Protein AF-A0A932M2D4-F1 (afdb_monomer_lite)

Radius of gyration: 17.83 Å; chains: 1; bounding box: 39×36×53 Å

Sequence (236 aa):
MPTRVENEILVHHVITENPYLDWFSSAEEGPSNAQVKELIIQMSVLLQESVIIRRKRGIVAEKADYYISDTRFREWLQAVANAMPIDVEKDLKGHILGSVALATRETTHALHQLGRTYGSSNERKRAGASFALGIWAGYGLGKAGGKNFLYQIIDGIRRHNIARRHPKGLPVFSDTPFSMPFYPEQVNAERVLRQMKELHEFDVSHDADWFFGAKQALDALWVFWFGLDKRKFTLA

Structure (mmCIF, N/CA/C/O backbone):
data_AF-A0A932M2D4-F1
#
_entry.id   AF-A0A932M2D4-F1
#
loop_
_atom_site.group_PDB
_atom_site.id
_atom_site.type_symbol
_atom_site.label_atom_id
_atom_site.label_alt_id
_atom_site.label_comp_id
_atom_site.label_asym_id
_atom_site.label_entity_id
_atom_site.label_seq_id
_atom_site.pdbx_PDB_ins_code
_atom_site.Cartn_x
_atom_site.Cartn_y
_atom_site.Cartn_z
_atom_site.occupancy
_atom_site.B_iso_or_equiv
_atom_site.auth_seq_id
_atom_site.auth_comp_id
_atom_site.auth_asym_id
_atom_site.auth_atom_id
_atom_site.pdbx_PDB_model_num
ATOM 1 N N . MET A 1 1 ? 6.092 17.627 -25.246 1.00 43.41 1 MET A N 1
ATOM 2 C CA . MET A 1 1 ? 5.290 16.389 -25.369 1.00 43.41 1 MET A CA 1
ATOM 3 C C . MET A 1 1 ? 5.513 15.573 -24.106 1.00 43.41 1 MET A C 1
ATOM 5 O O . MET A 1 1 ? 6.666 15.524 -23.688 1.00 43.41 1 MET A O 1
ATOM 9 N N . PRO A 1 2 ? 4.474 14.991 -23.485 1.00 60.78 2 PRO A N 1
ATOM 10 C CA . PRO A 1 2 ? 4.662 14.135 -22.318 1.00 60.78 2 PRO A CA 1
ATOM 11 C C . PRO A 1 2 ? 5.504 12.904 -22.674 1.00 60.78 2 PRO A C 1
ATOM 13 O O . PRO A 1 2 ? 5.382 12.374 -23.782 1.00 60.78 2 PRO A O 1
ATOM 16 N N . THR A 1 3 ? 6.358 12.449 -21.760 1.00 81.38 3 THR A N 1
ATOM 17 C CA . THR A 1 3 ? 7.179 11.248 -21.978 1.00 81.38 3 THR A CA 1
ATOM 18 C C . THR A 1 3 ? 6.318 9.982 -21.921 1.00 81.38 3 THR A C 1
ATOM 20 O O . THR A 1 3 ? 5.235 9.966 -21.336 1.00 81.38 3 THR A O 1
ATOM 23 N N . ARG A 1 4 ? 6.806 8.867 -22.482 1.00 84.88 4 ARG A N 1
ATOM 24 C CA . ARG A 1 4 ? 6.126 7.562 -22.378 1.00 84.88 4 ARG A CA 1
ATOM 25 C C . ARG A 1 4 ? 5.873 7.149 -20.917 1.00 84.88 4 ARG A C 1
ATOM 27 O O . ARG A 1 4 ? 4.837 6.572 -20.614 1.00 84.88 4 ARG A O 1
ATOM 34 N N . VAL A 1 5 ? 6.776 7.505 -19.999 1.00 85.00 5 VAL A N 1
ATOM 35 C CA . VAL A 1 5 ? 6.601 7.293 -18.550 1.00 85.00 5 VAL A CA 1
ATOM 36 C C . VAL A 1 5 ? 5.414 8.093 -18.010 1.00 85.00 5 VAL A C 1
ATOM 38 O O . VAL A 1 5 ? 4.618 7.563 -17.239 1.00 85.00 5 VAL A O 1
ATOM 41 N N . GLU A 1 6 ? 5.254 9.350 -18.424 1.00 84.56 6 GLU A N 1
ATOM 42 C CA . GLU A 1 6 ? 4.101 10.163 -18.023 1.00 84.56 6 GLU A CA 1
ATOM 43 C C . GLU A 1 6 ? 2.790 9.573 -18.544 1.00 84.56 6 GLU A C 1
ATOM 45 O O . GLU A 1 6 ? 1.833 9.490 -17.783 1.00 84.56 6 GLU A O 1
ATOM 50 N N . ASN A 1 7 ? 2.779 9.100 -19.792 1.00 87.56 7 ASN A N 1
ATOM 51 C CA . ASN A 1 7 ? 1.576 8.590 -20.453 1.00 87.56 7 ASN A CA 1
ATOM 52 C C . ASN A 1 7 ? 1.192 7.153 -20.077 1.00 87.56 7 ASN A C 1
ATOM 54 O O . ASN A 1 7 ? 0.043 6.781 -20.278 1.00 87.56 7 ASN A O 1
ATOM 58 N N . GLU A 1 8 ? 2.121 6.331 -19.582 1.00 89.69 8 GLU A N 1
ATOM 59 C CA . GLU A 1 8 ? 1.831 4.925 -19.248 1.00 89.69 8 GLU A CA 1
ATOM 60 C C . GLU A 1 8 ? 1.970 4.598 -17.759 1.00 89.69 8 GLU A C 1
ATOM 62 O O . GLU A 1 8 ? 1.295 3.692 -17.277 1.00 89.69 8 GLU A O 1
ATOM 67 N N . ILE A 1 9 ? 2.855 5.284 -17.028 1.00 90.06 9 ILE A N 1
ATOM 68 C CA . ILE A 1 9 ? 3.160 4.952 -15.629 1.00 90.06 9 ILE A CA 1
ATOM 69 C C . ILE A 1 9 ? 2.479 5.937 -14.685 1.00 90.06 9 ILE A C 1
ATOM 71 O O . ILE A 1 9 ? 1.778 5.520 -13.771 1.00 90.06 9 ILE A O 1
ATOM 75 N N . LEU A 1 10 ? 2.635 7.247 -14.903 1.00 88.12 10 LEU A N 1
ATOM 76 C CA . LEU A 1 10 ? 2.119 8.260 -13.967 1.00 88.12 10 LEU A CA 1
ATOM 77 C C . LEU A 1 10 ? 0.596 8.428 -13.992 1.00 88.12 10 LEU A C 1
ATOM 79 O O . LEU A 1 10 ? 0.058 9.061 -13.087 1.00 88.12 10 LEU A O 1
ATOM 83 N N . VAL A 1 11 ? -0.069 7.883 -15.009 1.00 89.94 11 VAL A N 1
ATOM 84 C CA . VAL A 1 11 ? -1.534 7.858 -15.153 1.00 89.94 11 VAL A CA 1
ATOM 85 C C . VAL A 1 11 ? -2.161 6.561 -14.643 1.00 89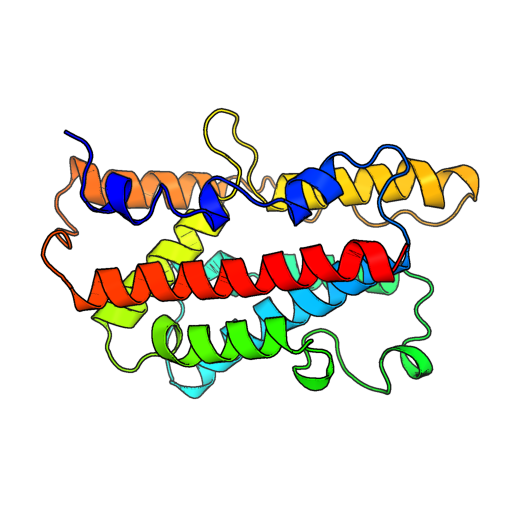.94 11 VAL A C 1
ATOM 87 O O . VAL A 1 11 ? -3.363 6.364 -14.780 1.00 89.94 11 VAL A O 1
ATOM 90 N N . HIS A 1 12 ? -1.360 5.639 -14.107 1.00 92.19 12 HIS A N 1
ATOM 91 C CA . HIS A 1 12 ? -1.878 4.373 -13.612 1.00 92.19 12 HIS A CA 1
ATOM 92 C C . HIS A 1 12 ? -2.833 4.600 -12.434 1.00 92.19 12 HIS A C 1
ATOM 94 O O . HIS A 1 12 ? -2.494 5.346 -11.514 1.00 92.19 12 HIS A O 1
ATOM 100 N N . HIS A 1 13 ? -3.957 3.873 -12.404 1.00 89.19 13 HIS A N 1
ATOM 101 C CA . HIS A 1 13 ? -5.015 4.046 -11.403 1.00 89.19 13 HIS A CA 1
ATOM 102 C C . HIS A 1 13 ? -4.477 4.096 -9.978 1.00 89.19 13 HIS A C 1
ATOM 104 O O . HIS A 1 13 ? -4.671 5.097 -9.328 1.00 89.19 13 HIS A O 1
ATOM 110 N N . VAL A 1 14 ? -3.677 3.128 -9.517 1.00 89.38 14 VAL A N 1
ATOM 111 C CA . VAL A 1 14 ? -3.120 3.156 -8.142 1.00 89.38 14 VAL A CA 1
ATOM 112 C C . VAL A 1 14 ? -2.352 4.434 -7.747 1.00 89.38 14 VAL A C 1
ATOM 114 O O . VAL A 1 14 ? -2.157 4.693 -6.558 1.00 89.38 14 VAL A O 1
ATOM 117 N N . ILE A 1 15 ? -1.876 5.211 -8.725 1.00 87.56 15 ILE A N 1
ATOM 118 C CA . ILE A 1 15 ? -1.236 6.512 -8.511 1.00 87.56 15 ILE A CA 1
ATOM 119 C C . ILE A 1 15 ? -2.274 7.637 -8.514 1.00 87.56 15 ILE A C 1
ATOM 121 O O . ILE A 1 15 ? -2.182 8.536 -7.682 1.00 87.56 15 ILE A O 1
ATOM 125 N N . THR A 1 16 ? -3.232 7.614 -9.438 1.00 87.56 16 THR A N 1
ATOM 126 C CA . THR A 1 16 ? -4.190 8.708 -9.668 1.00 87.56 16 THR A CA 1
ATOM 127 C C . THR A 1 16 ? -5.519 8.553 -8.937 1.00 87.56 16 THR A C 1
ATOM 129 O O . THR A 1 16 ? -6.271 9.514 -8.860 1.00 87.56 16 THR A O 1
ATOM 132 N N . GLU A 1 17 ? -5.826 7.359 -8.447 1.00 86.50 17 GLU A N 1
ATOM 133 C CA . GLU A 1 17 ? -7.105 6.931 -7.890 1.00 86.50 17 GLU A CA 1
ATOM 134 C C . GLU A 1 17 ? -6.837 5.834 -6.842 1.00 86.50 17 GLU A C 1
ATOM 136 O O . GLU A 1 17 ? -6.142 4.852 -7.094 1.00 86.50 17 GLU A O 1
ATOM 141 N N . ASN A 1 18 ? -7.372 5.961 -5.632 1.00 88.38 18 ASN A N 1
ATOM 142 C CA . ASN A 1 18 ? -7.300 4.897 -4.636 1.00 88.38 18 ASN A CA 1
ATOM 143 C C . ASN A 1 18 ? -8.536 4.977 -3.739 1.00 88.38 18 ASN A C 1
ATOM 145 O O . ASN A 1 18 ? -8.484 5.594 -2.672 1.00 88.38 18 ASN A O 1
ATOM 149 N N . PRO A 1 19 ? -9.642 4.324 -4.146 1.00 89.88 19 PRO A N 1
ATOM 150 C CA . PRO A 1 19 ? -10.921 4.422 -3.446 1.00 89.88 19 PRO A CA 1
ATOM 151 C C . PRO A 1 19 ? -10.850 4.039 -1.964 1.00 89.88 19 PRO A C 1
ATOM 153 O O . PRO A 1 19 ? -11.600 4.578 -1.146 1.00 89.88 19 PRO A O 1
ATOM 156 N N . TYR A 1 20 ? -9.933 3.135 -1.600 1.00 92.62 20 TYR A N 1
ATOM 157 C CA . TYR A 1 20 ? -9.725 2.767 -0.206 1.00 92.62 20 TYR A CA 1
ATOM 158 C C . TYR A 1 20 ? -9.134 3.931 0.587 1.00 92.62 20 TYR A C 1
ATOM 160 O O . TYR A 1 20 ? -9.666 4.276 1.637 1.00 92.62 20 TYR A O 1
ATOM 168 N N . LEU A 1 21 ? -8.052 4.544 0.104 1.00 90.69 21 LEU A N 1
ATOM 169 C CA . LEU A 1 21 ? -7.384 5.638 0.814 1.00 90.69 21 LEU A CA 1
ATOM 170 C C . LEU A 1 21 ? -8.195 6.933 0.803 1.00 90.69 21 LEU A C 1
ATOM 172 O O . LEU A 1 21 ? -8.211 7.644 1.811 1.00 90.69 21 LEU A O 1
ATOM 176 N N . ASP A 1 22 ? -8.923 7.199 -0.279 1.00 90.69 22 ASP A N 1
ATOM 177 C CA . ASP A 1 22 ? -9.863 8.317 -0.350 1.00 90.69 22 ASP A CA 1
ATOM 178 C C . ASP A 1 22 ? -10.937 8.174 0.726 1.00 90.69 22 ASP A C 1
ATOM 180 O O . ASP A 1 22 ? -11.154 9.092 1.516 1.00 90.69 22 ASP A O 1
ATOM 184 N N . TRP A 1 23 ? -11.544 6.992 0.845 1.00 92.94 23 TRP A N 1
ATOM 185 C CA . TRP A 1 23 ? -12.495 6.706 1.917 1.00 92.94 23 TRP A CA 1
ATOM 186 C C . TRP A 1 23 ? -11.839 6.761 3.304 1.00 92.94 23 TRP A C 1
ATOM 188 O O . TRP A 1 23 ? -12.354 7.426 4.200 1.00 92.94 23 TRP A O 1
ATOM 198 N N . PHE A 1 24 ? -10.697 6.099 3.493 1.00 92.62 24 PHE A N 1
ATOM 199 C CA . PHE A 1 24 ? -10.048 5.969 4.800 1.00 92.62 24 PHE A CA 1
ATOM 200 C C . PHE A 1 24 ? -9.683 7.342 5.378 1.00 92.62 24 PHE A C 1
ATOM 202 O O . PHE A 1 24 ? -9.865 7.585 6.570 1.00 92.62 24 PHE A O 1
ATOM 209 N N . SER A 1 25 ? -9.229 8.257 4.517 1.00 91.25 25 SER A N 1
ATOM 210 C CA . SER A 1 25 ? -8.848 9.624 4.882 1.00 91.25 25 SER A CA 1
ATOM 211 C C . SER A 1 25 ? -10.008 10.615 4.988 1.00 91.25 25 SER A C 1
ATOM 213 O O . SER A 1 25 ? -9.801 11.713 5.512 1.00 91.25 25 SER A O 1
ATOM 215 N N . SER A 1 26 ? -11.213 10.265 4.526 1.00 91.00 26 SER A N 1
ATOM 216 C CA . SER A 1 26 ? -12.375 11.170 4.496 1.00 91.00 26 SER A CA 1
ATOM 217 C C . SER A 1 26 ? -13.587 10.693 5.300 1.00 91.00 26 SER A C 1
ATOM 219 O O . SER A 1 26 ? -14.479 11.501 5.545 1.00 91.00 26 SER A O 1
ATOM 221 N N . ALA A 1 27 ? -13.606 9.441 5.770 1.00 88.75 27 ALA A N 1
ATOM 222 C CA . ALA A 1 27 ? -14.717 8.866 6.526 1.00 88.75 27 ALA A CA 1
ATOM 223 C C . ALA A 1 27 ? -15.137 9.759 7.711 1.00 88.75 27 ALA A C 1
ATOM 225 O O . ALA A 1 27 ? -14.326 10.062 8.593 1.00 88.75 27 ALA A O 1
ATOM 226 N N . GLU A 1 28 ? -16.407 10.174 7.734 1.00 85.56 28 GLU A N 1
ATOM 227 C CA . GLU A 1 28 ? -16.944 11.117 8.728 1.00 85.56 28 GLU A CA 1
ATOM 228 C C . GLU A 1 28 ? -16.895 10.552 10.151 1.00 85.56 28 GLU A C 1
ATOM 230 O O . GLU A 1 28 ? -16.390 11.205 11.061 1.00 85.56 28 GLU A O 1
ATOM 235 N N . GLU A 1 29 ? -17.316 9.299 10.335 1.00 89.00 29 GLU A N 1
ATOM 236 C CA . GLU A 1 29 ? -17.249 8.602 11.629 1.00 89.00 29 GLU A CA 1
ATOM 237 C C . GLU A 1 29 ? -15.856 8.039 11.962 1.00 89.00 29 GLU A C 1
ATOM 239 O O . GLU A 1 29 ? -15.679 7.323 12.958 1.00 89.00 29 GLU A O 1
ATOM 244 N N . GLY A 1 30 ? -14.878 8.304 11.092 1.00 89.75 30 GLY A N 1
ATOM 245 C CA . GLY A 1 30 ? -13.581 7.646 11.079 1.00 89.75 30 GLY A CA 1
ATOM 246 C C . GLY A 1 30 ? -13.665 6.129 10.817 1.00 89.75 30 GLY A C 1
ATOM 247 O O . GLY A 1 30 ? -14.698 5.492 11.045 1.00 89.75 30 GLY A O 1
ATOM 248 N N . PRO A 1 31 ? -12.563 5.505 10.370 1.00 93.56 31 PRO A N 1
ATOM 249 C CA . PRO A 1 31 ? -12.491 4.049 10.259 1.00 93.56 31 PRO A CA 1
ATOM 250 C C . PRO A 1 31 ? -12.733 3.353 11.614 1.00 93.56 31 PRO A C 1
ATOM 252 O O . PRO A 1 31 ? -12.340 3.861 12.666 1.00 93.56 31 PRO A O 1
ATOM 255 N N . SER A 1 32 ? -13.350 2.172 11.618 1.00 92.12 32 SER A N 1
ATOM 256 C CA . SER A 1 32 ? -13.555 1.336 12.810 1.00 92.12 32 SER A CA 1
ATOM 257 C C . SER A 1 32 ? -12.234 0.727 13.315 1.00 92.12 32 SER A C 1
ATOM 259 O O . SER A 1 32 ? -11.236 0.685 12.596 1.00 92.12 32 SER A O 1
ATOM 261 N N . ASN A 1 33 ? -12.210 0.201 14.549 1.00 88.56 33 ASN A N 1
ATOM 262 C CA . ASN A 1 33 ? -11.043 -0.548 15.052 1.00 88.56 33 ASN A CA 1
ATOM 263 C C . ASN A 1 33 ? -10.675 -1.716 14.120 1.00 88.56 33 ASN A C 1
ATOM 265 O O . ASN A 1 33 ? -9.495 -1.958 13.887 1.00 88.56 33 ASN A O 1
ATOM 269 N N . ALA A 1 34 ? -11.672 -2.429 13.586 1.00 88.75 34 ALA A N 1
ATOM 270 C CA . ALA A 1 34 ? -11.454 -3.565 12.695 1.00 88.75 34 ALA A CA 1
ATOM 271 C C . ALA A 1 34 ? -10.877 -3.124 11.342 1.00 88.75 34 ALA A C 1
ATOM 273 O O . ALA A 1 34 ? -9.955 -3.758 10.836 1.00 88.75 34 ALA A O 1
ATOM 274 N N . GLN A 1 35 ? -11.354 -2.003 10.798 1.00 92.88 35 GLN A N 1
ATOM 275 C CA . GLN A 1 35 ? -10.838 -1.432 9.552 1.00 92.88 35 GLN A CA 1
ATOM 276 C C . GLN A 1 35 ? -9.393 -0.932 9.704 1.00 92.88 35 GLN A C 1
ATOM 278 O O . GLN A 1 35 ? -8.555 -1.208 8.846 1.00 92.88 35 GLN A O 1
ATOM 283 N N . VAL A 1 36 ? -9.062 -0.256 10.814 1.00 91.88 36 VAL A N 1
ATOM 284 C CA . VAL A 1 36 ? -7.670 0.139 11.097 1.00 91.88 36 VAL A CA 1
ATOM 285 C C . VAL A 1 36 ? -6.787 -1.096 11.300 1.00 91.88 36 VAL A C 1
ATOM 287 O O . VAL A 1 36 ? -5.705 -1.171 10.723 1.00 91.88 36 VAL A O 1
ATOM 290 N N . LYS A 1 37 ? -7.248 -2.090 12.067 1.00 88.62 37 LYS A N 1
ATOM 291 C CA . LYS A 1 37 ? -6.526 -3.352 12.291 1.00 88.62 37 LYS A CA 1
ATOM 292 C C . LYS A 1 37 ? -6.195 -4.055 10.975 1.00 88.62 37 LYS A C 1
ATOM 294 O O . LYS A 1 37 ? -5.043 -4.423 10.763 1.00 88.62 37 LYS A O 1
ATOM 299 N N . GLU A 1 38 ? -7.174 -4.198 10.087 1.00 91.31 38 GLU A N 1
ATOM 300 C CA . GLU A 1 38 ? -6.985 -4.823 8.775 1.00 91.31 38 GLU A CA 1
ATOM 301 C C . GLU A 1 38 ? -5.940 -4.074 7.937 1.00 91.31 38 GLU A C 1
ATOM 303 O O . GLU A 1 38 ? -5.031 -4.703 7.395 1.00 91.31 38 GLU A O 1
ATOM 308 N N . LEU A 1 39 ? -6.001 -2.738 7.888 1.00 92.62 39 LEU A N 1
ATOM 309 C CA . LEU A 1 39 ? -4.995 -1.939 7.184 1.00 92.62 39 LEU A CA 1
ATOM 310 C C . LEU A 1 39 ? -3.583 -2.214 7.708 1.00 92.62 39 LEU A C 1
ATOM 312 O O . LEU A 1 39 ? -2.679 -2.487 6.920 1.00 92.62 39 LEU A O 1
ATOM 316 N N . ILE A 1 40 ? -3.396 -2.148 9.028 1.00 89.44 40 ILE A N 1
ATOM 317 C CA . ILE A 1 40 ? -2.087 -2.332 9.662 1.00 89.44 40 ILE A CA 1
ATOM 318 C C . ILE A 1 40 ? -1.544 -3.737 9.395 1.00 89.44 40 ILE A C 1
ATOM 320 O O . ILE A 1 40 ? -0.378 -3.879 9.020 1.00 89.44 40 ILE A O 1
ATOM 324 N N . ILE A 1 41 ? -2.386 -4.768 9.513 1.00 89.06 41 ILE A N 1
ATOM 325 C CA . ILE A 1 41 ? -1.996 -6.150 9.221 1.00 89.06 41 ILE A CA 1
ATOM 326 C C . ILE A 1 41 ? -1.568 -6.274 7.758 1.00 89.06 41 ILE A C 1
ATOM 328 O O . ILE A 1 41 ? -0.429 -6.657 7.493 1.00 89.06 41 ILE A O 1
ATOM 332 N N . GLN A 1 42 ? -2.423 -5.913 6.802 1.00 93.06 42 GLN A N 1
ATOM 333 C CA . GLN A 1 42 ? -2.120 -6.143 5.387 1.00 93.06 42 GLN A CA 1
ATOM 334 C C . GLN A 1 42 ? -0.944 -5.287 4.896 1.00 93.06 42 GLN A C 1
ATOM 336 O O . GLN A 1 42 ? -0.107 -5.787 4.143 1.00 93.06 42 GLN A O 1
ATOM 341 N N . MET A 1 43 ? -0.813 -4.042 5.369 1.00 90.81 43 MET A N 1
ATOM 342 C CA . MET A 1 43 ? 0.359 -3.206 5.079 1.00 90.81 43 MET A CA 1
ATOM 343 C C . MET A 1 43 ? 1.641 -3.806 5.651 1.00 90.81 43 MET A C 1
ATOM 345 O O . MET A 1 43 ? 2.653 -3.845 4.953 1.00 90.81 43 MET A O 1
ATOM 349 N N . SER A 1 44 ? 1.610 -4.316 6.888 1.00 88.25 44 SER A N 1
ATOM 350 C CA . SER A 1 44 ? 2.790 -4.950 7.486 1.00 88.25 44 SER A CA 1
ATOM 351 C C . SER A 1 44 ? 3.269 -6.135 6.643 1.00 88.25 44 SER A C 1
ATOM 353 O O . SER A 1 44 ? 4.469 -6.268 6.399 1.00 88.25 44 SER A O 1
ATOM 355 N N . VAL A 1 45 ? 2.335 -6.947 6.132 1.00 90.94 45 VAL A N 1
ATOM 356 C CA . VAL A 1 45 ? 2.615 -8.100 5.266 1.00 90.94 45 VAL A CA 1
ATOM 357 C C . VAL A 1 45 ? 3.204 -7.659 3.932 1.00 90.94 45 VAL A C 1
ATOM 359 O O . VAL A 1 45 ? 4.248 -8.173 3.532 1.00 90.94 45 VAL A O 1
ATOM 362 N N . LEU A 1 46 ? 2.586 -6.678 3.266 1.00 91.25 46 LEU A N 1
ATOM 363 C CA . LEU A 1 46 ? 3.067 -6.161 1.984 1.00 91.25 46 LEU A CA 1
ATOM 364 C C . LEU A 1 46 ? 4.518 -5.664 2.084 1.00 91.25 46 LEU A C 1
ATOM 366 O O . LEU A 1 46 ? 5.354 -6.024 1.253 1.00 91.25 46 LEU A O 1
ATOM 370 N N . LEU A 1 47 ? 4.828 -4.865 3.108 1.00 86.94 47 LEU A N 1
ATOM 371 C CA . LEU A 1 47 ? 6.162 -4.294 3.309 1.00 86.94 47 LEU A CA 1
ATOM 372 C C . LEU A 1 47 ? 7.192 -5.372 3.663 1.00 86.94 47 LEU A C 1
ATOM 374 O O . LEU A 1 47 ? 8.266 -5.428 3.062 1.00 86.94 47 LEU A O 1
ATOM 378 N N . GLN A 1 48 ? 6.867 -6.250 4.616 1.00 86.38 48 GLN A N 1
ATOM 379 C CA . GLN A 1 48 ? 7.783 -7.291 5.079 1.00 86.38 48 GLN A CA 1
ATOM 380 C C . GLN A 1 48 ? 8.116 -8.292 3.964 1.00 86.38 48 GLN A C 1
ATOM 382 O O . GLN A 1 48 ? 9.291 -8.569 3.704 1.00 86.38 48 GLN A O 1
ATOM 387 N N . GLU A 1 49 ? 7.107 -8.804 3.262 1.00 87.81 49 GLU A N 1
ATOM 388 C CA . GLU A 1 49 ? 7.318 -9.802 2.212 1.00 87.81 49 GLU A CA 1
ATOM 389 C C . GLU A 1 49 ? 8.011 -9.208 0.982 1.00 87.81 49 GLU A C 1
ATOM 391 O O . GLU A 1 49 ? 8.841 -9.873 0.365 1.00 87.81 49 GLU A O 1
ATOM 396 N N . SER A 1 50 ? 7.798 -7.929 0.669 1.00 84.00 50 SER A N 1
ATOM 397 C CA . SER A 1 50 ? 8.539 -7.264 -0.412 1.00 84.00 50 SER A CA 1
ATOM 398 C C . SER A 1 50 ? 10.044 -7.142 -0.125 1.00 84.00 50 SER A C 1
ATOM 400 O O . SER A 1 50 ? 10.869 -7.213 -1.043 1.00 84.00 50 SER A O 1
ATOM 402 N N . VAL A 1 51 ? 10.444 -7.009 1.146 1.00 83.75 51 VAL A N 1
ATOM 403 C CA . VAL A 1 51 ? 11.858 -7.102 1.556 1.00 83.75 51 VAL A CA 1
ATOM 404 C C . VAL A 1 51 ? 12.373 -8.534 1.405 1.00 83.75 51 VAL A C 1
ATOM 406 O O . VAL A 1 51 ? 13.468 -8.744 0.875 1.00 83.75 51 VAL A O 1
ATOM 409 N N . ILE A 1 52 ? 11.592 -9.526 1.837 1.00 85.12 52 ILE A N 1
ATOM 410 C CA . ILE A 1 52 ? 11.958 -10.947 1.747 1.00 85.12 52 ILE A CA 1
ATOM 411 C C . ILE A 1 52 ? 12.130 -11.385 0.288 1.00 85.12 52 ILE A C 1
ATOM 413 O O . ILE A 1 52 ? 13.114 -12.060 -0.024 1.00 85.12 52 ILE A O 1
ATOM 417 N N . ILE A 1 53 ? 11.227 -10.975 -0.607 1.00 84.62 53 ILE A N 1
ATOM 418 C CA . ILE A 1 53 ? 11.275 -11.259 -2.050 1.00 84.62 53 ILE A CA 1
ATOM 419 C C . ILE A 1 53 ? 12.632 -10.859 -2.641 1.00 84.62 53 ILE A C 1
ATOM 421 O O . ILE A 1 53 ? 13.234 -11.646 -3.373 1.00 84.62 53 ILE A O 1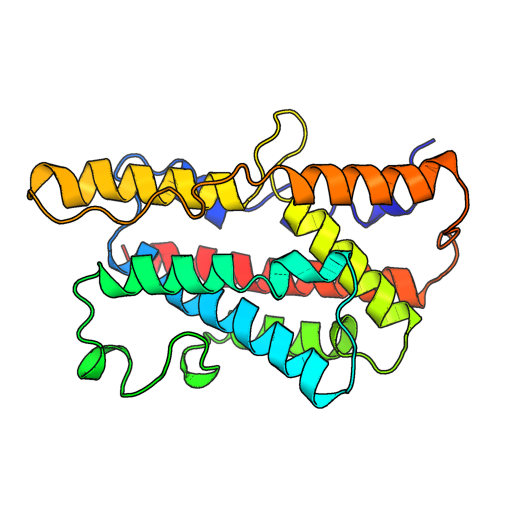
ATOM 425 N N . ARG A 1 54 ? 13.145 -9.676 -2.288 1.00 81.19 54 ARG A N 1
ATOM 426 C CA . ARG A 1 54 ? 14.461 -9.209 -2.746 1.00 81.19 54 ARG A CA 1
ATOM 427 C C . ARG A 1 54 ? 15.611 -9.964 -2.103 1.00 81.19 54 ARG A C 1
ATOM 429 O O . ARG A 1 54 ? 16.496 -10.446 -2.810 1.00 81.19 54 ARG A O 1
ATOM 436 N N . ARG A 1 55 ? 15.585 -10.112 -0.773 1.00 83.00 55 ARG A N 1
ATOM 437 C CA . ARG A 1 55 ? 16.655 -10.786 -0.018 1.00 83.00 55 ARG A CA 1
ATOM 438 C C . ARG A 1 55 ? 16.871 -12.220 -0.489 1.00 83.00 55 ARG A C 1
ATOM 440 O O . ARG A 1 55 ? 18.009 -12.607 -0.727 1.00 83.00 55 ARG A O 1
ATOM 447 N N . LYS A 1 56 ? 15.791 -12.984 -0.700 1.00 82.06 56 LYS A N 1
ATOM 448 C CA . LYS A 1 56 ? 15.852 -14.368 -1.212 1.00 82.06 56 LYS A CA 1
ATOM 449 C C . LYS A 1 56 ? 16.517 -14.480 -2.587 1.00 82.06 56 LYS A C 1
ATOM 451 O O . LYS A 1 56 ? 16.912 -15.574 -2.972 1.00 82.06 56 LYS A O 1
ATOM 456 N N . ARG A 1 57 ? 16.623 -13.377 -3.331 1.00 79.50 57 ARG A N 1
ATOM 457 C CA . ARG A 1 57 ? 17.187 -13.331 -4.684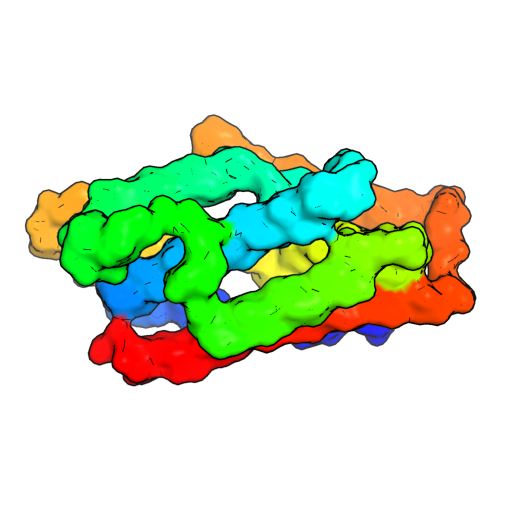 1.00 79.50 57 ARG A CA 1
ATOM 458 C C . ARG A 1 57 ? 18.505 -12.558 -4.765 1.00 79.50 57 ARG A C 1
ATOM 460 O O . ARG A 1 57 ? 18.972 -12.294 -5.865 1.00 79.50 57 ARG A O 1
ATOM 467 N N . GLY A 1 58 ? 19.099 -12.198 -3.623 1.00 78.81 58 GLY A N 1
ATOM 468 C CA . GLY A 1 58 ? 20.374 -11.472 -3.573 1.00 78.81 58 GLY A CA 1
ATOM 469 C C . GLY A 1 58 ? 20.309 -10.051 -4.144 1.00 78.81 58 GLY A C 1
ATOM 470 O O . GLY A 1 58 ? 21.337 -9.494 -4.512 1.00 78.81 58 GLY A O 1
ATOM 471 N N . ILE A 1 59 ? 19.113 -9.466 -4.242 1.00 76.00 59 ILE A N 1
ATOM 472 C CA . ILE A 1 59 ? 18.910 -8.127 -4.801 1.00 76.00 59 ILE A CA 1
ATOM 473 C C . ILE A 1 59 ? 19.236 -7.086 -3.724 1.00 76.00 59 ILE A C 1
ATOM 475 O O . ILE A 1 59 ? 18.612 -7.072 -2.658 1.00 76.00 59 ILE A O 1
ATOM 479 N N . VAL A 1 60 ? 20.195 -6.203 -4.012 1.00 72.88 60 VAL A N 1
ATOM 480 C CA . VAL A 1 60 ? 20.520 -5.044 -3.166 1.00 72.88 60 VAL A CA 1
ATOM 481 C C . VAL A 1 60 ? 19.449 -3.970 -3.346 1.00 72.88 60 VAL A C 1
ATOM 483 O O . VAL A 1 60 ? 18.968 -3.754 -4.454 1.00 72.88 60 VAL A O 1
ATOM 486 N N . ALA A 1 61 ? 19.064 -3.311 -2.252 1.00 65.44 61 ALA A N 1
ATOM 487 C CA . ALA A 1 61 ? 18.083 -2.237 -2.293 1.00 65.44 61 ALA A CA 1
ATOM 488 C C . ALA A 1 61 ? 18.601 -1.032 -3.090 1.00 65.44 61 ALA A C 1
ATOM 490 O O . ALA A 1 61 ? 19.665 -0.494 -2.781 1.00 65.44 61 ALA A O 1
ATOM 491 N N . GLU A 1 62 ? 17.825 -0.581 -4.069 1.00 64.69 62 GLU A N 1
ATOM 492 C CA . GLU A 1 62 ? 18.070 0.678 -4.771 1.00 64.69 62 GLU A CA 1
ATOM 493 C C . GLU A 1 62 ? 17.492 1.870 -3.994 1.00 64.69 62 GLU A C 1
ATOM 495 O O . GLU A 1 62 ? 16.658 1.717 -3.100 1.00 64.69 62 GLU A O 1
ATOM 500 N N . LYS A 1 63 ? 17.888 3.099 -4.356 1.00 59.47 63 LYS A N 1
ATOM 501 C CA . LYS A 1 63 ? 17.351 4.312 -3.711 1.00 59.47 63 LYS A CA 1
ATOM 502 C C . LYS A 1 63 ? 15.828 4.451 -3.835 1.00 59.47 63 LYS A C 1
ATOM 504 O O . LYS A 1 63 ? 15.218 5.070 -2.972 1.00 59.47 63 LYS A O 1
ATOM 509 N N . ALA A 1 64 ? 15.219 3.895 -4.880 1.00 56.97 64 ALA A N 1
ATOM 510 C CA . ALA A 1 64 ? 13.766 3.883 -5.054 1.00 56.97 64 ALA A CA 1
ATOM 511 C C . ALA A 1 64 ? 13.060 2.837 -4.163 1.00 56.97 64 ALA A C 1
ATOM 513 O O . ALA A 1 64 ? 11.857 2.929 -3.933 1.00 56.97 64 ALA A O 1
ATOM 514 N N . ASP A 1 65 ? 13.803 1.879 -3.597 1.00 61.16 65 ASP A N 1
ATOM 515 C CA . ASP A 1 65 ? 13.253 0.806 -2.767 1.00 61.16 65 ASP A CA 1
ATOM 516 C C . ASP A 1 65 ? 13.077 1.183 -1.295 1.00 61.16 65 ASP A C 1
ATOM 518 O O . ASP A 1 65 ? 12.425 0.449 -0.539 1.00 61.16 65 ASP A O 1
ATOM 522 N N . TYR A 1 66 ? 13.701 2.277 -0.847 1.00 63.00 66 TYR A N 1
ATOM 523 C CA . TYR A 1 66 ? 13.761 2.619 0.574 1.00 63.00 66 TYR A CA 1
ATOM 524 C C . TYR A 1 66 ? 12.379 2.745 1.204 1.00 63.00 66 TYR A C 1
ATOM 526 O O . TYR A 1 66 ? 12.257 2.387 2.364 1.00 63.00 66 TYR A O 1
ATOM 534 N N . TYR A 1 67 ? 11.338 3.087 0.441 1.00 63.94 67 TYR A N 1
ATOM 535 C CA . TYR A 1 67 ? 9.965 3.130 0.935 1.00 63.94 67 TYR A CA 1
ATOM 536 C C . TYR A 1 67 ? 9.415 1.759 1.366 1.00 63.94 67 TYR A C 1
ATOM 538 O O . TYR A 1 67 ? 9.001 1.563 2.507 1.00 63.94 67 TYR A O 1
ATOM 546 N N . ILE A 1 68 ? 9.442 0.773 0.466 1.00 62.69 68 ILE A N 1
ATOM 547 C CA . ILE A 1 68 ? 8.911 -0.573 0.738 1.00 62.69 68 ILE A CA 1
ATOM 548 C C . ILE A 1 68 ? 9.798 -1.316 1.747 1.00 62.69 68 ILE A C 1
ATOM 550 O O . ILE A 1 68 ? 9.336 -2.198 2.472 1.00 62.69 68 ILE A O 1
ATOM 554 N N . SER A 1 69 ? 11.075 -0.931 1.835 1.00 64.25 69 SER A N 1
ATOM 555 C CA . SER A 1 69 ? 11.994 -1.413 2.871 1.00 64.25 69 SER A CA 1
ATOM 556 C C . SER A 1 69 ? 12.044 -0.575 4.144 1.00 64.25 69 SER A C 1
ATOM 558 O O . SER A 1 69 ? 12.773 -0.993 5.051 1.00 64.25 69 SER A O 1
ATOM 560 N N . ASP A 1 70 ? 11.309 0.532 4.270 1.00 71.19 70 ASP A N 1
ATOM 561 C CA . ASP A 1 70 ? 11.574 1.493 5.343 1.00 71.19 70 ASP A CA 1
ATOM 562 C C . ASP A 1 70 ? 11.279 0.873 6.710 1.00 71.19 70 ASP A C 1
ATOM 564 O O . ASP A 1 70 ? 10.146 0.501 7.029 1.00 71.19 70 ASP A O 1
ATOM 568 N N . THR A 1 71 ? 12.321 0.737 7.528 1.00 71.56 71 THR A N 1
ATOM 569 C CA . THR A 1 71 ? 12.199 0.190 8.881 1.00 71.56 71 THR A CA 1
ATOM 570 C C . THR A 1 71 ? 11.307 1.059 9.748 1.00 71.56 71 THR A C 1
ATOM 572 O O . THR A 1 71 ? 10.500 0.524 10.498 1.00 71.56 71 THR A O 1
ATOM 575 N N . ARG A 1 72 ? 11.358 2.377 9.570 1.00 75.00 72 ARG A N 1
ATOM 576 C CA . ARG A 1 72 ? 10.577 3.326 10.360 1.00 75.00 72 ARG A CA 1
ATOM 577 C C . ARG A 1 72 ? 9.081 3.204 10.073 1.00 75.00 72 ARG A C 1
ATOM 579 O O . ARG A 1 72 ? 8.263 3.307 10.979 1.00 75.00 72 ARG A O 1
ATOM 586 N N . PHE A 1 73 ? 8.711 2.917 8.818 1.00 77.25 73 PHE A N 1
ATOM 587 C CA . PHE A 1 73 ? 7.309 2.674 8.486 1.00 77.25 73 PHE A CA 1
ATOM 588 C C . PHE A 1 73 ? 6.801 1.398 9.171 1.00 77.25 73 PHE A C 1
ATOM 590 O O . PHE A 1 73 ? 5.714 1.395 9.746 1.00 77.25 73 PHE A O 1
ATOM 597 N N . ARG A 1 74 ? 7.615 0.334 9.205 1.00 76.25 74 ARG A N 1
ATOM 598 C CA . ARG A 1 74 ? 7.282 -0.893 9.951 1.00 76.25 74 ARG A CA 1
ATOM 599 C C . ARG A 1 74 ? 7.202 -0.663 11.461 1.00 76.25 74 ARG A C 1
ATOM 601 O O . ARG A 1 74 ? 6.279 -1.167 12.092 1.00 76.25 74 ARG A O 1
ATOM 608 N N . GLU A 1 75 ? 8.127 0.104 12.032 1.00 77.69 75 GLU A N 1
ATOM 609 C CA . GLU A 1 75 ? 8.111 0.478 13.453 1.00 77.69 75 GLU A CA 1
ATOM 610 C C . GLU A 1 75 ? 6.839 1.249 13.813 1.00 77.69 75 GLU A C 1
ATOM 612 O O . GLU A 1 75 ? 6.211 0.962 14.831 1.00 77.69 75 GLU A O 1
ATOM 617 N N . TRP A 1 76 ? 6.399 2.165 12.948 1.00 80.38 76 TRP A N 1
ATOM 618 C CA . TRP A 1 76 ? 5.140 2.872 13.148 1.00 80.38 76 TRP A CA 1
ATOM 619 C C . TRP A 1 76 ? 3.923 1.944 13.092 1.00 80.38 76 TRP A C 1
ATOM 621 O O . TRP A 1 76 ? 3.076 2.002 13.984 1.00 80.38 76 TRP A O 1
ATOM 631 N N . LEU A 1 77 ? 3.846 1.045 12.103 1.00 81.31 77 LEU A N 1
ATOM 632 C CA . LEU A 1 77 ? 2.772 0.044 12.038 1.00 81.31 77 LEU A CA 1
ATOM 633 C C . LEU A 1 77 ? 2.731 -0.812 13.313 1.00 81.31 77 LEU A C 1
ATOM 635 O O . LEU A 1 77 ? 1.651 -1.075 13.846 1.00 81.31 77 LEU A O 1
ATOM 639 N N . GLN A 1 78 ? 3.899 -1.193 13.838 1.00 79.62 78 GLN A N 1
ATOM 640 C CA . GLN A 1 78 ? 4.009 -1.930 15.095 1.00 79.62 78 GLN A CA 1
ATOM 641 C C . GLN A 1 78 ? 3.536 -1.097 16.294 1.00 79.62 78 GLN A C 1
ATOM 643 O O . GLN A 1 78 ? 2.820 -1.615 17.149 1.00 79.62 78 GLN A O 1
ATOM 648 N N . ALA A 1 79 ? 3.884 0.190 16.360 1.00 79.94 79 ALA A N 1
ATOM 649 C CA . ALA A 1 79 ? 3.434 1.084 17.425 1.00 79.94 79 ALA A CA 1
ATOM 650 C C . ALA A 1 79 ? 1.907 1.259 17.415 1.00 79.94 79 ALA A C 1
ATOM 652 O O . ALA A 1 79 ? 1.270 1.182 18.466 1.00 79.94 79 ALA A O 1
ATOM 653 N N . VAL A 1 80 ? 1.312 1.433 16.230 1.00 82.00 80 VAL A N 1
ATOM 654 C CA . VAL A 1 80 ? -0.147 1.500 16.073 1.00 82.00 80 VAL A CA 1
ATOM 655 C C . VAL A 1 80 ? -0.791 0.187 16.525 1.00 82.00 80 VAL A C 1
ATOM 657 O O . VAL A 1 80 ? -1.740 0.222 17.303 1.00 82.00 80 VAL A O 1
ATOM 660 N N . ALA A 1 81 ? -0.255 -0.967 16.114 1.00 81.06 81 ALA A N 1
ATOM 661 C CA . ALA A 1 81 ? -0.763 -2.273 16.533 1.00 81.06 81 ALA A CA 1
ATOM 662 C C . ALA A 1 81 ? -0.675 -2.500 18.051 1.00 81.06 81 ALA A C 1
ATOM 664 O O . ALA A 1 81 ? -1.639 -2.975 18.644 1.00 81.06 81 ALA A O 1
ATOM 665 N N . ASN A 1 82 ? 0.428 -2.108 18.693 1.00 78.31 82 ASN A N 1
ATOM 666 C CA . ASN A 1 82 ? 0.611 -2.228 20.144 1.00 78.31 82 ASN A CA 1
ATOM 667 C C . ASN A 1 82 ? -0.396 -1.381 20.944 1.00 78.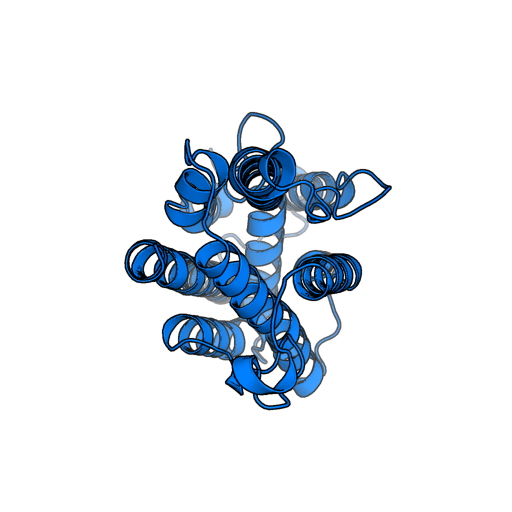31 82 ASN A C 1
ATOM 669 O O . ASN A 1 82 ? -0.731 -1.726 22.073 1.00 78.31 82 ASN A O 1
ATOM 673 N N . ALA A 1 83 ? -0.869 -0.269 20.374 1.00 78.25 83 ALA A N 1
ATOM 674 C CA . ALA A 1 83 ? -1.874 0.594 20.992 1.00 78.25 83 ALA A CA 1
ATOM 675 C C . ALA A 1 83 ? -3.317 0.099 20.772 1.00 78.25 83 ALA A C 1
ATOM 677 O O . ALA A 1 83 ? -4.255 0.591 21.411 1.00 78.25 83 ALA A O 1
ATOM 678 N N . MET A 1 84 ? -3.531 -0.854 19.861 1.00 77.94 84 MET A N 1
ATOM 679 C CA . MET A 1 84 ? -4.840 -1.469 19.675 1.00 77.94 84 MET A CA 1
ATOM 680 C C . MET A 1 84 ? -5.118 -2.487 20.789 1.00 77.94 84 MET A C 1
ATOM 682 O O . MET A 1 84 ? -4.205 -3.186 21.220 1.00 77.94 84 MET A O 1
ATOM 686 N N . PRO A 1 85 ? -6.385 -2.659 21.210 1.00 68.44 85 PRO A N 1
ATOM 687 C CA . PRO A 1 85 ? -6.792 -3.764 22.072 1.00 68.44 85 PRO A CA 1
ATOM 688 C C . PRO A 1 85 ? -6.846 -5.063 21.250 1.00 68.44 85 PRO A C 1
ATOM 690 O O . PRO A 1 85 ? -7.909 -5.647 21.060 1.00 68.44 85 PRO A O 1
ATOM 693 N N . ILE A 1 86 ? -5.710 -5.457 20.675 1.00 62.34 86 ILE A N 1
ATOM 694 C CA . ILE A 1 86 ? -5.534 -6.730 19.985 1.00 62.34 86 ILE A CA 1
ATOM 695 C C . ILE A 1 86 ? -5.123 -7.730 21.057 1.00 62.34 86 ILE A C 1
ATOM 697 O O . ILE A 1 86 ? -4.112 -7.544 21.732 1.00 62.34 86 ILE A O 1
ATOM 701 N N . ASP A 1 87 ? -5.885 -8.808 21.199 1.00 54.75 87 ASP A N 1
ATOM 702 C CA . ASP A 1 87 ? -5.385 -9.986 21.899 1.00 54.75 87 ASP A CA 1
ATOM 703 C C . ASP A 1 87 ? -4.352 -10.636 20.967 1.00 54.75 87 ASP A C 1
ATOM 705 O O . ASP A 1 87 ? -4.700 -11.399 20.070 1.00 54.75 87 ASP A O 1
ATOM 709 N N . VAL A 1 88 ? -3.082 -10.238 21.087 1.00 49.59 88 VAL A N 1
ATOM 710 C CA . VAL A 1 88 ? -1.996 -10.655 20.179 1.00 49.59 88 VAL A CA 1
ATOM 711 C C . VAL A 1 88 ? -1.874 -12.185 20.111 1.00 49.59 88 VAL A C 1
ATOM 713 O O . VAL A 1 88 ? -1.504 -12.725 19.072 1.00 49.59 88 VAL A O 1
ATOM 716 N N . GLU A 1 89 ? -2.264 -12.915 21.157 1.00 41.62 89 GLU A N 1
ATOM 717 C CA . GLU A 1 89 ? -2.296 -14.380 21.127 1.00 41.62 89 GLU A CA 1
ATOM 718 C C . GLU A 1 89 ? -3.543 -14.941 20.428 1.00 41.62 89 GLU A C 1
ATOM 720 O O . GLU A 1 89 ? -3.408 -15.859 19.614 1.00 41.62 89 GLU A O 1
ATOM 725 N N . LYS A 1 90 ? -4.748 -14.405 20.674 1.00 49.91 90 LYS A N 1
ATOM 726 C CA . LYS A 1 90 ? -5.986 -14.935 20.056 1.00 49.91 90 LYS A CA 1
ATOM 727 C C . LYS A 1 90 ? -6.244 -14.445 18.635 1.00 49.91 90 LYS A C 1
ATOM 729 O O . LYS A 1 90 ? -6.694 -15.226 17.798 1.00 49.91 90 LYS A O 1
ATOM 734 N N . ASP A 1 91 ? -5.958 -13.179 18.362 1.00 50.50 91 ASP A N 1
ATOM 735 C CA . ASP A 1 91 ? -6.260 -12.515 17.092 1.00 50.50 91 ASP A CA 1
ATOM 736 C C . ASP A 1 91 ? -5.150 -12.666 16.052 1.00 50.50 91 ASP A C 1
ATOM 738 O O . ASP A 1 91 ? -5.425 -12.574 14.855 1.00 50.50 91 ASP A O 1
ATOM 742 N N . LEU A 1 92 ? -3.905 -12.880 16.490 1.00 53.34 92 LEU A N 1
ATOM 743 C CA . LEU A 1 92 ? -2.770 -13.122 15.600 1.00 53.34 92 LEU A CA 1
ATOM 744 C C . LEU A 1 92 ? -2.247 -14.562 15.687 1.00 53.34 92 LEU A C 1
ATOM 746 O O . LEU A 1 92 ? -1.341 -14.881 14.933 1.00 53.34 92 LEU A O 1
ATOM 750 N N . LYS A 1 93 ? -2.800 -15.451 16.534 1.00 44.03 93 LYS A N 1
ATOM 751 C CA . LYS A 1 93 ? -2.391 -16.872 16.668 1.00 44.03 93 LYS A CA 1
ATOM 752 C C . LYS A 1 93 ? -0.866 -17.084 16.601 1.00 44.03 93 LYS A C 1
ATOM 754 O O . LYS A 1 93 ? -0.377 -17.922 15.848 1.00 44.03 93 LYS A O 1
ATOM 759 N N . GLY A 1 94 ? -0.093 -16.296 17.349 1.00 46.47 94 GLY A N 1
ATOM 760 C CA . GLY A 1 94 ? 1.373 -16.409 17.356 1.00 46.47 94 GLY A CA 1
ATOM 761 C C . GLY A 1 94 ? 2.079 -15.929 16.076 1.00 46.47 94 GLY A C 1
ATOM 762 O O . GLY A 1 94 ? 3.266 -16.199 15.893 1.00 46.47 94 GLY A O 1
ATOM 763 N N . HIS A 1 95 ? 1.392 -15.214 15.185 1.00 50.44 95 HIS A N 1
ATOM 764 C CA . HIS A 1 95 ? 1.985 -14.594 14.005 1.00 50.44 95 HIS A CA 1
ATOM 765 C C . HIS A 1 95 ? 2.513 -13.193 14.323 1.00 50.44 95 HIS A C 1
ATOM 767 O O . HIS A 1 95 ? 1.793 -12.301 14.766 1.00 50.44 95 HIS A O 1
ATOM 773 N N . ILE A 1 96 ? 3.796 -12.998 14.033 1.00 64.56 96 ILE A N 1
ATOM 774 C CA . ILE A 1 96 ? 4.459 -11.693 14.025 1.00 64.56 96 ILE A CA 1
ATOM 775 C C . ILE A 1 96 ? 3.818 -10.851 12.907 1.00 64.56 96 ILE A C 1
ATOM 777 O O . ILE A 1 96 ? 3.592 -11.371 11.807 1.00 64.56 96 ILE A O 1
ATOM 781 N N . LEU A 1 97 ? 3.528 -9.566 13.162 1.00 77.44 97 LEU A N 1
ATOM 782 C CA . LEU A 1 97 ? 3.127 -8.636 12.099 1.00 77.44 97 LEU A CA 1
ATOM 783 C C . LEU A 1 97 ? 4.090 -8.749 10.913 1.00 77.44 97 LEU A C 1
ATOM 785 O O . LEU A 1 97 ? 5.297 -8.920 11.076 1.00 77.44 97 LEU A O 1
ATOM 789 N N . GLY A 1 98 ? 3.545 -8.684 9.706 1.00 77.56 98 GLY A N 1
ATOM 790 C CA . GLY A 1 98 ? 4.309 -8.934 8.491 1.00 77.56 98 GLY A CA 1
ATOM 791 C C . GLY A 1 98 ? 4.372 -10.394 8.046 1.00 77.56 98 GLY A C 1
ATOM 792 O O . GLY A 1 98 ? 4.918 -10.659 6.980 1.00 77.56 98 GLY A O 1
ATOM 793 N N . SER A 1 99 ? 3.802 -11.343 8.798 1.00 84.06 99 SER A N 1
ATOM 794 C CA . SER A 1 99 ? 3.728 -12.744 8.368 1.00 84.06 99 SER A CA 1
ATOM 795 C C . SER A 1 99 ? 2.762 -12.941 7.199 1.00 84.06 99 SER A C 1
ATOM 797 O O . SER A 1 99 ? 1.582 -12.605 7.301 1.00 84.06 99 SER A O 1
ATOM 799 N N . VAL A 1 100 ? 3.215 -13.602 6.129 1.00 86.38 100 VAL A N 1
ATOM 800 C CA . VAL A 1 100 ? 2.355 -14.001 4.998 1.00 86.38 100 VAL A CA 1
ATOM 801 C C . VAL A 1 100 ? 1.146 -14.856 5.412 1.00 86.38 100 VAL A C 1
ATOM 803 O O . VAL A 1 100 ? 0.152 -14.885 4.696 1.00 86.38 100 VAL A O 1
ATOM 806 N N . ALA A 1 101 ? 1.176 -15.511 6.579 1.00 86.62 101 ALA A N 1
ATOM 807 C CA . ALA A 1 101 ? 0.026 -16.248 7.113 1.00 86.62 101 ALA A CA 1
ATOM 808 C C . ALA A 1 101 ? -1.183 -15.342 7.418 1.00 86.62 101 ALA A C 1
ATOM 810 O O . ALA A 1 101 ? -2.317 -15.813 7.441 1.00 86.62 101 ALA A O 1
ATOM 811 N N . LEU A 1 102 ? -0.943 -14.044 7.622 1.00 87.19 102 LEU A N 1
ATOM 812 C CA . LEU A 1 102 ? -1.971 -13.025 7.837 1.00 87.19 102 LEU A CA 1
ATOM 813 C C . LEU A 1 102 ? -2.436 -12.374 6.523 1.00 87.19 102 LEU A C 1
ATOM 815 O O . LEU A 1 102 ? -3.315 -11.510 6.537 1.00 87.19 102 LEU A O 1
ATOM 819 N N . ALA A 1 103 ? -1.839 -12.742 5.386 1.00 91.44 103 ALA A N 1
ATOM 820 C CA . ALA A 1 103 ? -2.177 -12.168 4.096 1.00 91.44 103 ALA A CA 1
ATOM 821 C C . ALA A 1 103 ? -3.586 -12.585 3.673 1.00 91.44 103 ALA A C 1
ATOM 823 O O . ALA A 1 103 ? -3.935 -13.765 3.644 1.00 91.44 103 ALA A O 1
ATOM 824 N N . THR A 1 104 ? -4.379 -11.618 3.227 1.00 94.25 104 THR A N 1
ATOM 825 C CA . THR A 1 104 ? -5.596 -11.939 2.476 1.00 94.25 104 THR A CA 1
ATOM 826 C C . THR A 1 104 ? -5.271 -12.522 1.102 1.00 94.25 104 THR A C 1
ATOM 828 O O . THR A 1 104 ? -4.124 -12.482 0.637 1.00 94.25 104 THR A O 1
ATOM 831 N N . ARG A 1 105 ? -6.292 -13.048 0.414 1.00 96.00 105 ARG A N 1
ATOM 832 C CA . ARG A 1 105 ? -6.148 -13.573 -0.950 1.00 96.00 105 ARG A CA 1
ATOM 833 C C . ARG A 1 105 ? -5.584 -12.513 -1.897 1.00 96.00 105 ARG A C 1
ATOM 835 O O . ARG A 1 105 ? -4.673 -12.812 -2.666 1.00 96.00 105 ARG A O 1
ATOM 842 N N . GLU A 1 106 ? -6.099 -11.290 -1.832 1.00 97.06 106 GLU A N 1
ATOM 843 C CA . GLU A 1 106 ? -5.657 -10.178 -2.676 1.00 97.06 106 GLU A CA 1
ATOM 844 C C . GLU A 1 106 ? -4.230 -9.739 -2.328 1.00 97.06 106 GLU A C 1
ATOM 846 O O . GLU A 1 106 ? -3.416 -9.574 -3.232 1.00 97.06 106 GLU A O 1
ATOM 851 N N . THR A 1 107 ? -3.878 -9.657 -1.039 1.00 96.38 107 THR A N 1
ATOM 852 C CA . THR A 1 107 ? -2.496 -9.370 -0.607 1.00 96.38 107 THR A CA 1
ATOM 853 C C . THR A 1 107 ? -1.525 -10.447 -1.091 1.00 96.38 107 THR A C 1
ATOM 855 O O . THR A 1 107 ? -0.464 -10.136 -1.629 1.00 96.38 107 THR A O 1
ATOM 858 N N . THR A 1 108 ? -1.899 -11.722 -0.972 1.00 96.69 108 THR A N 1
ATOM 859 C CA . THR A 1 108 ? -1.105 -12.850 -1.486 1.00 96.69 108 THR A CA 1
ATOM 860 C C . THR A 1 108 ? -0.922 -12.755 -3.000 1.00 96.69 108 THR A C 1
ATOM 862 O O . THR A 1 108 ? 0.177 -12.973 -3.514 1.00 96.69 108 THR A O 1
ATOM 865 N N . HIS A 1 109 ? -1.983 -12.400 -3.729 1.00 96.81 109 HIS A N 1
ATOM 866 C CA . HIS A 1 109 ? -1.921 -12.229 -5.177 1.00 96.81 109 HIS A CA 1
ATOM 867 C C . HIS A 1 109 ? -0.975 -11.092 -5.577 1.00 96.81 109 HIS A C 1
ATOM 869 O O . HIS A 1 109 ? -0.109 -11.297 -6.430 1.00 96.81 109 HIS A O 1
ATOM 875 N N . ALA A 1 110 ? -1.090 -9.939 -4.915 1.00 96.12 110 ALA A N 1
ATOM 876 C CA . ALA A 1 110 ? -0.207 -8.797 -5.118 1.00 96.12 110 ALA A CA 1
ATOM 877 C C . ALA A 1 110 ? 1.263 -9.172 -4.861 1.00 96.12 110 ALA A C 1
ATOM 879 O O . ALA A 1 110 ? 2.125 -8.927 -5.703 1.00 96.12 110 ALA A O 1
ATOM 880 N N . LEU A 1 111 ? 1.557 -9.856 -3.750 1.00 94.88 111 LEU A N 1
ATOM 881 C CA . LEU A 1 111 ? 2.914 -10.311 -3.426 1.00 94.88 111 LEU A CA 1
ATOM 882 C C . LEU A 1 111 ? 3.482 -11.280 -4.464 1.00 94.88 111 LEU A C 1
ATOM 884 O O . LEU A 1 111 ? 4.656 -11.192 -4.826 1.00 94.88 111 LEU A O 1
ATOM 888 N N . HIS A 1 112 ? 2.661 -12.187 -4.986 1.00 94.75 112 HIS A N 1
ATOM 889 C CA . HIS A 1 112 ? 3.088 -13.095 -6.043 1.00 94.75 112 HIS A CA 1
ATOM 890 C C . HIS A 1 112 ? 3.391 -12.353 -7.357 1.00 94.75 112 HIS A C 1
ATOM 892 O O . HIS A 1 112 ? 4.378 -12.676 -8.025 1.00 94.75 112 HIS A O 1
ATOM 898 N N . GLN A 1 113 ? 2.602 -11.334 -7.712 1.00 94.75 113 GLN A N 1
ATOM 899 C CA . GLN A 1 113 ? 2.887 -10.467 -8.861 1.00 94.75 113 GLN A CA 1
ATOM 900 C C . GLN A 1 113 ? 4.181 -9.665 -8.656 1.00 94.75 113 GLN A C 1
ATOM 902 O O . GLN A 1 113 ? 5.054 -9.700 -9.527 1.00 94.75 113 GLN A O 1
ATOM 907 N N . LEU A 1 114 ? 4.379 -9.057 -7.481 1.00 93.06 114 LEU A N 1
ATOM 908 C CA . LEU A 1 114 ? 5.636 -8.387 -7.120 1.00 93.06 114 LEU A CA 1
ATOM 909 C C . LEU A 1 114 ? 6.832 -9.351 -7.169 1.00 93.06 114 LEU A C 1
ATOM 911 O O . LEU A 1 114 ? 7.905 -9.001 -7.656 1.00 93.06 114 LEU A O 1
ATOM 915 N N . GLY A 1 115 ? 6.655 -10.608 -6.763 1.00 92.00 115 GLY A N 1
ATOM 916 C CA . GLY A 1 115 ? 7.682 -11.643 -6.888 1.00 92.00 115 GLY A CA 1
ATOM 917 C C . GLY A 1 115 ? 8.114 -11.921 -8.335 1.00 92.00 115 GLY A C 1
ATOM 918 O O . GLY A 1 115 ? 9.258 -12.321 -8.573 1.00 92.00 115 GLY A O 1
ATOM 919 N N . ARG A 1 116 ? 7.240 -11.701 -9.321 1.00 92.12 116 ARG A N 1
ATOM 920 C CA . ARG A 1 116 ? 7.544 -11.884 -10.753 1.00 92.12 116 ARG A CA 1
ATOM 921 C C . ARG A 1 116 ? 8.234 -10.670 -11.377 1.00 92.12 116 ARG A C 1
ATOM 923 O O . ARG A 1 116 ? 8.959 -10.841 -12.357 1.00 92.12 116 ARG A O 1
ATOM 930 N N . THR A 1 117 ? 8.036 -9.479 -10.815 1.00 92.31 117 THR A N 1
ATOM 931 C CA . THR A 1 117 ? 8.546 -8.205 -11.349 1.00 92.31 117 THR A CA 1
ATOM 932 C C . THR A 1 117 ? 9.667 -7.642 -10.489 1.00 92.31 117 THR A C 1
ATOM 934 O O . THR A 1 117 ? 10.832 -7.716 -10.861 1.00 92.31 117 THR A O 1
ATOM 937 N N . TYR A 1 118 ? 9.333 -7.158 -9.303 1.00 88.00 118 TYR A N 1
ATOM 938 C CA . TYR A 1 118 ? 10.250 -6.583 -8.332 1.00 88.00 118 TYR A CA 1
ATOM 939 C C . TYR A 1 118 ? 11.292 -7.588 -7.833 1.00 88.00 118 TYR A C 1
ATOM 941 O O . TYR A 1 118 ? 12.450 -7.254 -7.607 1.00 88.00 118 TYR A O 1
ATOM 949 N N . GLY A 1 119 ? 10.904 -8.857 -7.730 1.00 88.81 119 GLY A N 1
ATOM 950 C CA . GLY A 1 119 ? 11.850 -9.936 -7.481 1.00 88.81 119 GLY A CA 1
ATOM 951 C C . GLY A 1 119 ? 12.625 -10.392 -8.720 1.00 88.81 119 GLY A C 1
ATOM 952 O O . GLY A 1 119 ? 13.492 -11.242 -8.580 1.00 88.81 119 GLY A O 1
ATOM 953 N N . SER A 1 120 ? 12.300 -9.973 -9.943 1.00 90.19 120 SER A N 1
ATOM 954 C CA . SER A 1 120 ? 12.773 -10.647 -11.165 1.00 90.19 120 SER A CA 1
ATOM 955 C C . SER A 1 120 ? 14.302 -10.754 -11.268 1.00 90.19 120 SER A C 1
ATOM 957 O O . SER A 1 120 ? 15.037 -9.858 -10.850 1.00 90.19 120 SER A O 1
ATOM 959 N N . SER A 1 121 ? 14.783 -11.850 -11.867 1.00 88.94 121 SER A N 1
ATOM 960 C CA . SER A 1 121 ? 16.182 -11.974 -12.297 1.00 88.94 121 SER A CA 1
ATOM 961 C C . SER A 1 121 ? 16.484 -11.124 -13.535 1.00 88.94 121 SER A C 1
ATOM 963 O O . SER A 1 121 ? 17.645 -10.825 -13.792 1.00 88.94 121 SER A O 1
ATOM 965 N N . ASN A 1 122 ? 15.458 -10.706 -14.288 1.00 90.62 122 ASN A N 1
ATOM 966 C CA . ASN A 1 122 ? 15.608 -9.740 -15.371 1.00 90.62 122 ASN A CA 1
ATOM 967 C C . ASN A 1 122 ? 15.746 -8.333 -14.775 1.00 90.62 122 ASN A C 1
ATOM 969 O O . ASN A 1 122 ? 14.796 -7.784 -14.210 1.00 90.62 122 ASN A O 1
ATOM 973 N N . GLU A 1 123 ? 16.936 -7.756 -14.921 1.00 87.69 123 GLU A N 1
ATOM 974 C CA . GLU A 1 123 ? 17.286 -6.465 -14.331 1.00 87.69 123 GLU A CA 1
ATOM 975 C C . GLU A 1 123 ? 16.440 -5.316 -14.875 1.00 87.69 123 GLU A C 1
ATOM 977 O O . GLU A 1 123 ? 16.058 -4.439 -14.106 1.00 87.69 123 GLU A O 1
ATOM 982 N N . ARG A 1 124 ? 16.070 -5.345 -16.164 1.00 89.50 124 ARG A N 1
ATOM 983 C CA . ARG A 1 124 ? 15.211 -4.318 -16.772 1.00 89.50 124 ARG A CA 1
ATOM 984 C C . ARG A 1 124 ? 13.814 -4.338 -16.163 1.00 89.50 124 ARG A C 1
ATOM 986 O O . ARG A 1 124 ? 13.333 -3.299 -15.715 1.00 89.50 124 ARG A O 1
ATOM 993 N N . LYS A 1 125 ? 13.203 -5.524 -16.036 1.00 92.44 125 LYS A N 1
ATOM 994 C CA . LYS A 1 125 ? 11.901 -5.695 -15.355 1.00 92.44 125 LYS A CA 1
ATOM 995 C C . LYS A 1 125 ? 11.960 -5.236 -13.903 1.00 92.44 125 LYS A C 1
ATOM 997 O O . LYS A 1 125 ? 11.054 -4.550 -13.434 1.00 92.44 125 LYS A O 1
ATOM 1002 N N . ARG A 1 126 ? 13.025 -5.608 -13.193 1.00 89.50 126 ARG A N 1
ATOM 1003 C CA . ARG A 1 126 ? 13.227 -5.226 -11.794 1.00 89.50 126 ARG A CA 1
ATOM 1004 C C . ARG A 1 126 ? 13.383 -3.712 -11.632 1.00 89.50 126 ARG A C 1
ATOM 1006 O O . ARG A 1 126 ? 12.714 -3.141 -10.777 1.00 89.50 126 ARG A O 1
ATOM 1013 N N . ALA A 1 127 ? 14.201 -3.072 -12.465 1.00 86.38 127 ALA A N 1
ATOM 1014 C CA . ALA A 1 127 ? 14.417 -1.626 -12.444 1.00 86.38 127 ALA A CA 1
ATOM 1015 C C . ALA A 1 127 ? 13.117 -0.857 -12.724 1.00 86.38 127 ALA A C 1
ATOM 1017 O O . ALA A 1 127 ? 12.801 0.101 -12.020 1.00 86.38 127 ALA A O 1
ATOM 1018 N N . GLY A 1 128 ? 12.317 -1.314 -13.695 1.00 89.69 128 GLY A N 1
ATOM 1019 C CA . GLY A 1 128 ? 10.999 -0.737 -13.967 1.00 89.69 128 GLY A CA 1
ATOM 1020 C C . GLY A 1 128 ? 10.042 -0.862 -12.787 1.00 89.69 128 GLY A C 1
ATOM 1021 O O . GLY A 1 128 ? 9.391 0.112 -12.409 1.00 89.69 128 GLY A O 1
ATOM 1022 N N . ALA A 1 129 ? 9.998 -2.037 -12.155 1.00 91.25 129 ALA A N 1
ATOM 1023 C CA . ALA A 1 129 ? 9.197 -2.258 -10.956 1.00 91.25 129 ALA A CA 1
ATOM 1024 C C . ALA A 1 129 ? 9.637 -1.353 -9.793 1.00 91.25 129 ALA A C 1
ATOM 1026 O O . ALA A 1 129 ? 8.798 -0.676 -9.207 1.00 91.25 129 ALA A O 1
ATOM 1027 N N . SER A 1 130 ? 10.938 -1.296 -9.482 1.00 86.06 130 SER A N 1
ATOM 1028 C CA . SER A 1 130 ? 11.481 -0.449 -8.408 1.00 86.06 130 SER A CA 1
ATOM 1029 C C . SER A 1 130 ? 11.149 1.027 -8.634 1.00 86.06 130 SER A C 1
ATOM 1031 O O . SER A 1 130 ? 10.611 1.686 -7.741 1.00 86.06 130 SER A O 1
ATOM 1033 N N . PHE A 1 131 ? 11.359 1.520 -9.859 1.00 85.88 131 PHE A N 1
ATOM 1034 C CA . PHE A 1 131 ? 10.978 2.876 -10.242 1.00 85.88 131 PHE A CA 1
ATOM 1035 C C . PHE A 1 131 ? 9.494 3.143 -9.978 1.00 85.88 131 PHE A C 1
ATOM 1037 O O . PHE A 1 131 ? 9.153 4.112 -9.303 1.00 85.88 131 PHE A O 1
ATOM 1044 N N . ALA A 1 132 ? 8.606 2.285 -10.482 1.00 88.62 132 ALA A N 1
ATOM 1045 C CA . ALA A 1 132 ? 7.169 2.506 -10.377 1.00 88.62 132 ALA A CA 1
ATOM 1046 C C . ALA A 1 132 ? 6.683 2.506 -8.919 1.00 88.62 132 ALA A C 1
ATOM 1048 O O . ALA A 1 132 ? 5.864 3.342 -8.542 1.00 88.62 132 ALA A O 1
ATOM 1049 N N . LEU A 1 133 ? 7.239 1.625 -8.085 1.00 87.44 133 LEU A N 1
ATOM 1050 C CA . LEU A 1 133 ? 6.955 1.569 -6.651 1.00 87.44 133 LEU A CA 1
ATOM 1051 C C . LEU A 1 133 ? 7.434 2.834 -5.921 1.00 87.44 133 LEU A C 1
ATOM 1053 O O . LEU A 1 133 ? 6.695 3.374 -5.099 1.00 87.44 133 LEU A O 1
ATOM 1057 N N . GLY A 1 134 ? 8.626 3.342 -6.250 1.00 81.44 134 GLY A N 1
ATOM 1058 C CA . GLY A 1 134 ? 9.143 4.599 -5.699 1.00 81.44 134 GLY A CA 1
ATOM 1059 C C . GLY A 1 134 ? 8.319 5.816 -6.129 1.00 81.44 134 GLY A C 1
ATOM 1060 O O . GLY A 1 134 ? 7.996 6.678 -5.314 1.00 81.44 134 GLY A O 1
ATOM 1061 N N . ILE A 1 135 ? 7.899 5.862 -7.395 1.00 83.62 135 ILE A N 1
ATOM 1062 C CA . ILE A 1 135 ? 6.993 6.896 -7.907 1.00 83.62 135 ILE A CA 1
ATOM 1063 C C . ILE A 1 135 ? 5.639 6.849 -7.204 1.00 83.62 135 ILE A C 1
ATOM 1065 O O . ILE A 1 135 ? 5.133 7.896 -6.805 1.00 83.62 135 ILE A O 1
ATOM 1069 N N . TRP A 1 136 ? 5.050 5.666 -7.035 1.00 87.12 136 TRP A N 1
ATOM 1070 C CA . TRP A 1 136 ? 3.804 5.517 -6.290 1.00 87.12 136 TRP A CA 1
ATOM 1071 C C . TRP A 1 136 ? 3.968 5.926 -4.820 1.00 87.12 136 TRP A C 1
ATOM 1073 O O . TRP A 1 136 ? 3.101 6.597 -4.273 1.00 87.12 136 TRP A O 1
ATOM 1083 N N . ALA A 1 137 ? 5.093 5.616 -4.182 1.00 81.44 137 ALA A N 1
ATOM 1084 C CA . ALA A 1 137 ? 5.352 6.084 -2.825 1.00 81.44 137 ALA A CA 1
ATOM 1085 C C . ALA A 1 137 ? 5.470 7.616 -2.730 1.00 81.44 137 ALA A C 1
ATOM 1087 O O . ALA A 1 137 ? 4.976 8.223 -1.779 1.00 81.44 137 ALA A O 1
ATOM 1088 N N . GLY A 1 138 ? 6.104 8.247 -3.720 1.00 77.81 138 GLY A N 1
ATOM 1089 C CA . GLY A 1 138 ? 6.280 9.698 -3.766 1.00 77.81 138 GLY A CA 1
ATOM 1090 C C . GLY A 1 138 ? 5.015 10.469 -4.152 1.00 77.81 138 GLY A C 1
ATOM 1091 O O . GLY A 1 138 ? 4.759 11.525 -3.580 1.00 77.81 138 GLY A O 1
ATOM 1092 N N . TYR A 1 139 ? 4.225 9.948 -5.096 1.00 76.00 139 TYR A N 1
ATOM 1093 C CA . TYR A 1 139 ? 3.125 10.669 -5.758 1.00 76.00 139 TYR A CA 1
ATOM 1094 C C . TYR A 1 139 ? 1.777 9.948 -5.767 1.00 76.00 139 TYR A C 1
ATOM 1096 O O . TYR A 1 139 ? 0.799 10.508 -6.265 1.00 76.00 139 TYR A O 1
ATOM 1104 N N . GLY A 1 140 ? 1.712 8.707 -5.290 1.00 73.38 140 GLY A N 1
ATOM 1105 C CA . GLY A 1 140 ? 0.462 7.963 -5.173 1.00 73.38 140 GLY A CA 1
ATOM 1106 C C . GLY A 1 140 ? -0.535 8.766 -4.354 1.00 73.38 140 GLY A C 1
ATOM 1107 O O . GLY A 1 140 ? -0.162 9.321 -3.323 1.00 73.38 140 GLY A O 1
ATOM 1108 N N . LEU A 1 141 ? -1.737 8.904 -4.908 1.00 62.66 141 LEU A N 1
ATOM 1109 C CA . LEU A 1 141 ? -2.690 9.986 -4.677 1.00 62.66 141 LEU A CA 1
ATOM 1110 C C . LEU A 1 141 ? -2.138 11.213 -3.955 1.00 62.66 141 LEU A C 1
ATOM 1112 O O . LEU A 1 141 ? -2.509 11.562 -2.836 1.00 62.66 141 LEU A O 1
ATOM 1116 N N . GLY A 1 142 ? -1.234 11.842 -4.710 1.00 51.03 142 GLY A N 1
ATOM 1117 C CA . GLY A 1 142 ? -0.558 13.086 -4.430 1.00 51.03 142 GLY A CA 1
ATOM 1118 C C . GLY A 1 142 ? 0.063 13.721 -5.658 1.00 51.03 142 GLY A C 1
ATOM 1119 O O . GLY A 1 142 ? 1.286 13.833 -5.735 1.00 51.03 142 GLY A O 1
ATOM 1120 N N . LYS A 1 143 ? -0.755 14.208 -6.600 1.00 46.72 143 LYS A N 1
ATOM 1121 C CA . LYS A 1 143 ? -0.318 15.240 -7.554 1.00 46.72 143 LYS A CA 1
ATOM 1122 C C . LYS A 1 143 ? -1.195 16.489 -7.456 1.00 46.72 143 LYS A C 1
ATOM 1124 O O . LYS A 1 143 ? -2.412 16.397 -7.491 1.00 46.72 143 LYS A O 1
ATOM 1129 N N . ALA A 1 144 ? -0.503 17.632 -7.344 1.00 41.31 144 ALA A N 1
ATOM 1130 C CA . ALA A 1 144 ? -0.963 18.980 -6.979 1.00 41.31 144 ALA A CA 1
ATOM 1131 C C . ALA A 1 144 ? -1.383 19.145 -5.499 1.00 41.31 144 ALA A C 1
ATOM 1133 O O . ALA A 1 144 ? -2.561 19.225 -5.176 1.00 41.31 144 ALA A O 1
ATOM 1134 N N . GLY A 1 145 ? -0.396 19.224 -4.588 1.00 49.22 145 GLY A N 1
ATOM 1135 C CA . GLY A 1 145 ? -0.641 19.606 -3.184 1.00 49.22 145 GLY A CA 1
ATOM 1136 C C . GLY A 1 145 ? 0.300 19.023 -2.119 1.00 49.22 145 GLY A C 1
ATOM 1137 O O . GLY A 1 145 ? 0.164 19.382 -0.955 1.00 49.22 145 GLY A O 1
ATOM 1138 N N . GLY A 1 146 ? 1.240 18.136 -2.481 1.00 54.44 146 GLY A N 1
ATOM 1139 C CA . GLY A 1 146 ? 2.266 17.614 -1.557 1.00 54.44 146 GLY A CA 1
ATOM 1140 C C . GLY A 1 146 ? 1.796 16.544 -0.556 1.00 54.44 146 GLY A C 1
ATOM 1141 O O . GLY A 1 146 ? 2.469 16.309 0.442 1.00 54.44 146 GLY A O 1
ATOM 1142 N N . LYS A 1 147 ? 0.646 15.900 -0.789 1.00 68.00 147 LYS A N 1
ATOM 1143 C CA . LYS A 1 147 ? 0.125 14.811 0.054 1.00 68.00 147 LYS A CA 1
ATOM 1144 C C . LYS A 1 147 ? 0.128 13.514 -0.732 1.00 68.00 147 LYS A C 1
ATOM 1146 O O . LYS A 1 147 ? -0.601 13.460 -1.699 1.00 68.00 147 LYS A O 1
ATOM 1151 N N . ASN A 1 148 ? 0.902 12.508 -0.341 1.00 78.31 148 ASN A N 1
ATOM 1152 C CA . ASN A 1 148 ? 0.832 11.164 -0.924 1.00 78.31 148 ASN A CA 1
ATOM 1153 C C . ASN A 1 148 ? -0.061 10.226 -0.091 1.00 78.31 148 ASN A C 1
ATOM 1155 O O . ASN A 1 148 ? -0.617 10.602 0.943 1.00 78.31 148 ASN A O 1
ATOM 1159 N N . PHE A 1 149 ? -0.127 8.968 -0.507 1.00 83.38 149 PHE A N 1
ATOM 1160 C CA . PHE A 1 149 ? -0.910 7.909 0.117 1.00 83.38 149 PHE A CA 1
ATOM 1161 C C . PHE A 1 149 ? -0.675 7.762 1.640 1.00 83.38 149 PHE A C 1
ATOM 1163 O O . PHE A 1 149 ? -1.601 7.434 2.383 1.00 83.38 149 PHE A O 1
ATOM 1170 N N . LEU A 1 150 ? 0.537 8.038 2.140 1.00 82.12 150 LEU A N 1
ATOM 1171 C CA . LEU A 1 150 ? 0.840 7.978 3.572 1.00 82.12 150 LEU A CA 1
ATOM 1172 C C . LEU A 1 150 ? 0.110 9.081 4.345 1.00 82.12 150 LEU A C 1
ATOM 1174 O O . LEU A 1 150 ? -0.390 8.823 5.439 1.00 82.12 150 LEU A O 1
ATOM 1178 N N . TYR A 1 151 ? -0.001 10.286 3.778 1.00 82.00 151 TYR A N 1
ATOM 1179 C CA . TYR A 1 151 ? -0.791 11.364 4.381 1.00 82.00 151 TYR A CA 1
ATOM 1180 C C . TYR A 1 151 ? -2.261 10.967 4.505 1.00 82.00 151 TYR A C 1
ATOM 1182 O O . TYR A 1 151 ? -2.877 11.257 5.525 1.00 82.00 151 TYR A O 1
ATOM 1190 N N . GLN A 1 152 ? -2.807 10.245 3.524 1.00 87.38 152 GLN A N 1
ATOM 1191 C CA . GLN A 1 152 ? -4.177 9.733 3.601 1.00 87.38 152 GLN A CA 1
ATOM 1192 C C . GLN A 1 152 ? -4.336 8.689 4.718 1.00 87.38 152 GLN A C 1
ATOM 1194 O O . GLN A 1 152 ? -5.322 8.724 5.457 1.00 87.38 152 GLN A O 1
ATOM 1199 N N . ILE A 1 153 ? -3.352 7.801 4.908 1.00 89.12 153 ILE A N 1
ATOM 1200 C CA . ILE A 1 153 ? -3.354 6.882 6.056 1.00 89.12 153 ILE A CA 1
ATOM 1201 C C . ILE A 1 153 ? -3.310 7.678 7.370 1.00 89.12 153 ILE A C 1
ATOM 1203 O O . ILE A 1 153 ? -4.110 7.414 8.265 1.00 89.12 153 ILE A O 1
ATOM 1207 N N . ILE A 1 154 ? -2.418 8.664 7.496 1.00 87.00 154 ILE A N 1
ATOM 1208 C CA . ILE A 1 154 ? -2.311 9.505 8.700 1.00 87.00 154 ILE A CA 1
ATOM 1209 C C . ILE A 1 154 ? -3.638 10.214 8.992 1.00 87.00 154 ILE A C 1
ATOM 1211 O O . ILE A 1 154 ? -4.129 10.156 10.119 1.00 87.00 154 ILE A O 1
ATOM 1215 N N . ASP A 1 155 ? -4.243 10.843 7.985 1.00 88.69 155 ASP A N 1
ATOM 1216 C CA . ASP A 1 155 ? -5.511 11.558 8.132 1.00 88.69 155 ASP A CA 1
ATOM 1217 C C . ASP A 1 155 ? -6.639 10.603 8.565 1.00 88.69 155 ASP A C 1
ATOM 1219 O O . ASP A 1 155 ? -7.432 10.941 9.448 1.00 88.69 155 ASP A O 1
ATOM 1223 N N . GLY A 1 156 ? -6.668 9.372 8.048 1.00 91.62 156 GLY A N 1
ATOM 1224 C CA . GLY A 1 156 ? -7.615 8.352 8.501 1.00 91.62 156 GLY A CA 1
ATOM 1225 C C . GLY A 1 156 ? -7.379 7.878 9.939 1.00 91.62 156 GLY A C 1
ATOM 1226 O O . GLY A 1 156 ? -8.336 7.739 10.706 1.00 91.62 156 GLY A O 1
ATOM 1227 N N . ILE A 1 157 ? -6.120 7.708 10.361 1.00 91.38 157 ILE A N 1
ATOM 1228 C CA . ILE A 1 157 ? -5.773 7.391 11.759 1.00 91.38 157 ILE A CA 1
ATOM 1229 C C . ILE A 1 157 ? -6.186 8.530 12.701 1.00 91.38 157 ILE A C 1
ATOM 1231 O O . ILE A 1 157 ? -6.759 8.274 13.762 1.00 91.38 157 ILE A O 1
ATOM 1235 N N . ARG A 1 158 ? -5.975 9.793 12.310 1.00 91.62 158 ARG A N 1
ATOM 1236 C CA . ARG A 1 158 ? -6.436 10.962 13.082 1.00 91.62 158 ARG A CA 1
ATOM 1237 C C . ARG A 1 158 ? -7.945 10.960 13.261 1.00 91.62 158 ARG A C 1
ATOM 1239 O O . ARG A 1 158 ? -8.428 11.128 14.379 1.00 91.62 158 ARG A O 1
ATOM 1246 N N . ARG A 1 159 ? -8.691 10.715 12.184 1.00 93.38 159 ARG A N 1
ATOM 1247 C CA . ARG A 1 159 ? -10.155 10.606 12.238 1.00 93.38 159 ARG A CA 1
ATOM 1248 C C . ARG A 1 159 ? -10.605 9.466 13.143 1.00 93.38 159 ARG A C 1
ATOM 1250 O O . ARG A 1 159 ? -11.494 9.670 13.965 1.00 93.38 159 ARG A O 1
ATOM 1257 N N . HIS A 1 160 ? -9.953 8.305 13.064 1.00 93.19 160 HIS A N 1
ATOM 1258 C CA . HIS A 1 160 ? -10.202 7.201 13.991 1.00 93.19 160 HIS A CA 1
ATOM 1259 C C . HIS A 1 160 ? -9.992 7.627 15.453 1.00 93.19 160 HIS A C 1
ATOM 1261 O O . HIS A 1 160 ? -10.852 7.382 16.301 1.00 93.19 160 HIS A O 1
ATOM 1267 N N . ASN A 1 161 ? -8.872 8.289 15.757 1.00 92.94 161 ASN A N 1
ATOM 1268 C CA . ASN A 1 161 ? -8.578 8.775 17.104 1.00 92.94 161 ASN A CA 1
ATOM 1269 C C . ASN A 1 161 ? -9.672 9.724 17.613 1.00 92.94 161 ASN A C 1
ATOM 1271 O O . ASN A 1 161 ? -10.189 9.514 18.714 1.00 92.94 161 ASN A O 1
ATOM 1275 N N . ILE A 1 162 ? -10.064 10.710 16.799 1.00 93.94 162 ILE A N 1
ATOM 1276 C CA . ILE A 1 162 ? -11.122 11.694 17.099 1.00 93.94 162 ILE A CA 1
ATOM 1277 C C . ILE A 1 162 ? -12.461 11.015 17.364 1.00 93.94 162 ILE A C 1
ATOM 1279 O O . ILE A 1 162 ? -13.084 11.282 18.387 1.00 93.94 162 ILE A O 1
ATOM 1283 N N . ALA A 1 163 ? -12.895 10.118 16.485 1.00 93.44 163 ALA A N 1
ATOM 1284 C CA . ALA A 1 163 ? -14.234 9.552 16.572 1.00 93.44 163 ALA A CA 1
ATOM 1285 C C . ALA A 1 163 ? -14.354 8.406 17.589 1.00 93.44 163 ALA A C 1
ATOM 1287 O O . ALA A 1 163 ? -15.411 8.207 18.187 1.00 93.44 163 ALA A O 1
ATOM 1288 N N . ARG A 1 164 ? -13.294 7.610 17.783 1.00 90.06 164 ARG A N 1
ATOM 1289 C CA . ARG A 1 164 ? -13.399 6.313 18.477 1.00 90.06 164 ARG A CA 1
ATOM 1290 C C . ARG A 1 164 ? -12.583 6.224 19.761 1.00 90.06 164 ARG A C 1
ATOM 1292 O O . ARG A 1 164 ? -12.946 5.419 20.624 1.00 90.06 164 ARG A O 1
ATOM 1299 N N . ARG A 1 165 ? -11.504 7.006 19.901 1.00 90.12 165 ARG A N 1
ATOM 1300 C CA . ARG A 1 165 ? -10.579 6.906 21.047 1.00 90.12 165 ARG A CA 1
ATOM 1301 C C . ARG A 1 165 ? -10.739 8.058 22.032 1.00 90.12 165 ARG A C 1
ATOM 1303 O O . ARG A 1 165 ? -10.979 7.794 23.209 1.00 90.12 165 ARG A O 1
ATOM 1310 N N . HIS A 1 166 ? -10.713 9.303 21.552 1.00 92.44 166 HIS A N 1
ATOM 1311 C CA . HIS A 1 166 ? -10.864 10.501 22.385 1.00 92.44 166 HIS A CA 1
ATOM 1312 C C . HIS A 1 166 ? -12.134 10.498 23.255 1.00 92.44 166 HIS A C 1
ATOM 1314 O O . HIS A 1 166 ? -11.996 10.691 24.463 1.00 92.44 166 HIS A O 1
ATOM 1320 N N . PRO A 1 167 ? -13.341 10.182 22.734 1.00 93.69 167 PRO A N 1
ATOM 1321 C CA . PRO A 1 167 ? -14.564 10.177 23.544 1.00 93.69 167 PRO A CA 1
ATOM 1322 C C . PRO A 1 167 ? -14.553 9.146 24.679 1.00 93.69 167 PRO A C 1
ATOM 1324 O O . PRO A 1 167 ? -15.361 9.225 25.597 1.00 93.69 167 PRO A O 1
ATOM 1327 N N . LYS A 1 168 ? -13.651 8.160 24.608 1.00 91.12 168 LYS A N 1
ATOM 1328 C CA . LYS A 1 168 ? -13.517 7.063 25.573 1.00 91.12 168 LYS A CA 1
ATOM 1329 C C . LYS A 1 168 ? -12.296 7.215 26.484 1.00 91.12 168 LYS A C 1
ATOM 1331 O O . LYS A 1 168 ? -12.028 6.310 27.266 1.00 91.12 168 LYS A O 1
ATOM 1336 N N . GLY A 1 169 ? -11.522 8.297 26.348 1.00 89.62 169 GLY A N 1
ATOM 1337 C CA . GLY A 1 169 ? -10.265 8.481 27.082 1.00 89.62 169 GLY A CA 1
ATOM 1338 C C . GLY A 1 169 ? -9.213 7.401 26.792 1.00 89.62 169 GLY A C 1
ATOM 1339 O O . GLY A 1 169 ? -8.348 7.152 27.627 1.00 89.62 169 GLY A O 1
ATOM 1340 N N . LEU A 1 170 ? -9.297 6.725 25.640 1.00 86.44 170 LEU A N 1
ATOM 1341 C CA . LEU A 1 170 ? -8.347 5.675 25.267 1.00 86.44 170 LEU A CA 1
ATOM 1342 C C . LEU A 1 170 ? -7.039 6.285 24.741 1.00 86.44 170 LEU A C 1
ATOM 1344 O O . LEU A 1 170 ? -7.088 7.333 24.090 1.00 86.44 170 LEU A O 1
ATOM 1348 N N . PRO A 1 171 ? -5.889 5.601 24.917 1.00 84.75 171 PRO A N 1
ATOM 1349 C CA . PRO A 1 171 ? -4.658 5.964 24.227 1.00 84.75 171 PRO A CA 1
ATOM 1350 C C . PRO A 1 171 ? -4.897 6.086 22.721 1.00 84.75 171 PRO A C 1
ATOM 1352 O O . PRO A 1 171 ? -5.540 5.222 22.111 1.00 84.75 171 PRO A O 1
ATOM 1355 N N . VAL A 1 172 ? -4.401 7.176 22.140 1.00 86.94 172 VAL A N 1
ATOM 1356 C CA . VAL A 1 172 ? -4.489 7.436 20.703 1.00 86.94 172 VAL A CA 1
ATOM 1357 C C . VAL A 1 172 ? -3.433 6.638 19.954 1.00 86.94 172 VAL A C 1
ATOM 1359 O O . VAL A 1 172 ? -2.339 6.390 20.463 1.00 86.94 172 VAL A O 1
ATOM 1362 N N . PHE A 1 173 ? -3.744 6.250 18.724 1.00 85.94 173 PHE A N 1
ATOM 1363 C CA . PHE A 1 173 ? -2.724 5.733 17.823 1.00 85.94 173 PHE A CA 1
ATOM 1364 C C . PHE A 1 173 ? -1.794 6.868 17.421 1.00 85.94 173 PHE A C 1
ATOM 1366 O O . PHE A 1 173 ? -2.262 7.983 17.185 1.00 85.94 173 PHE A O 1
ATOM 1373 N N . SER A 1 174 ? -0.497 6.581 17.318 1.00 79.75 174 SER A N 1
ATOM 1374 C CA . SER A 1 174 ? 0.451 7.550 16.774 1.00 79.75 174 SER A CA 1
ATOM 1375 C C . SER A 1 174 ? -0.001 7.963 15.372 1.00 79.75 174 SER A C 1
ATOM 1377 O O . SER A 1 174 ? -0.090 7.136 14.467 1.00 79.75 174 SER A O 1
ATOM 1379 N N . ASP A 1 175 ? -0.291 9.246 15.194 1.00 70.19 175 ASP A N 1
ATOM 1380 C CA . ASP A 1 175 ? -0.627 9.873 13.915 1.00 70.19 175 ASP A CA 1
ATOM 1381 C C . ASP A 1 175 ? 0.598 10.534 13.261 1.00 70.19 175 ASP A C 1
ATOM 1383 O O . ASP A 1 175 ? 0.494 11.307 12.308 1.00 70.19 175 ASP A O 1
ATOM 1387 N N . THR A 1 176 ? 1.776 10.241 13.799 1.00 67.62 176 THR A N 1
ATOM 1388 C CA . THR A 1 176 ? 3.062 10.754 13.359 1.00 67.62 176 THR A CA 1
ATOM 1389 C C . THR A 1 176 ? 3.989 9.561 13.183 1.00 67.62 176 THR A C 1
ATOM 1391 O O . THR A 1 176 ? 4.668 9.159 14.127 1.00 67.62 176 THR A O 1
ATOM 1394 N N . PRO A 1 177 ? 4.064 8.981 11.970 1.00 56.66 177 PRO A N 1
ATOM 1395 C CA . PRO A 1 177 ? 5.025 7.917 11.706 1.00 56.66 177 PRO A CA 1
ATOM 1396 C C . PRO A 1 177 ? 6.480 8.355 11.918 1.00 56.66 177 PRO A C 1
ATOM 1398 O O . PRO A 1 177 ? 7.366 7.507 11.964 1.00 56.66 177 PRO A O 1
ATOM 1401 N N . PHE A 1 178 ? 6.735 9.662 12.086 1.00 56.25 178 PHE A N 1
ATOM 1402 C CA . PHE A 1 178 ? 8.066 10.233 12.216 1.00 56.25 178 PHE A CA 1
ATOM 1403 C C . PHE A 1 178 ? 8.063 11.532 13.035 1.00 56.25 178 PHE A C 1
ATOM 1405 O O . PHE A 1 178 ? 7.243 12.420 12.812 1.00 56.25 178 PHE A O 1
ATOM 1412 N N . SER A 1 179 ? 9.072 11.703 13.886 1.00 48.47 179 SER A N 1
ATOM 1413 C CA . SER A 1 179 ? 9.528 12.991 14.431 1.00 48.47 179 SER A CA 1
ATOM 1414 C C . SER A 1 179 ? 10.443 13.769 13.453 1.00 48.47 179 SER A C 1
ATOM 1416 O O . SER A 1 179 ? 11.143 14.695 13.849 1.00 48.47 179 SER A O 1
ATOM 1418 N N . MET A 1 180 ? 10.432 13.426 12.156 1.00 44.69 180 MET A N 1
ATOM 1419 C CA . MET A 1 180 ? 11.148 14.107 11.064 1.00 44.69 180 MET A CA 1
ATOM 1420 C C . MET A 1 180 ? 10.254 14.214 9.820 1.00 44.69 180 MET A C 1
ATOM 14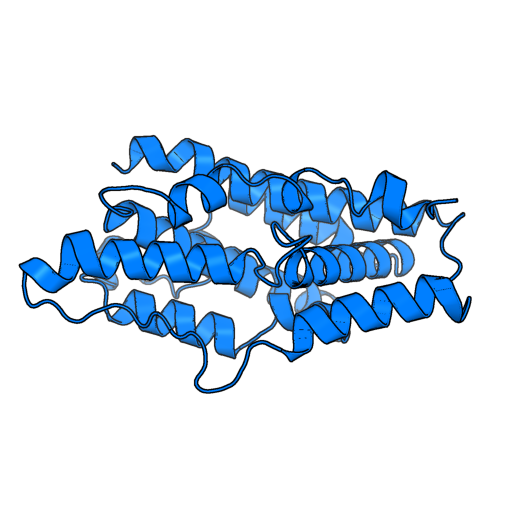22 O O . MET A 1 180 ? 9.427 13.330 9.594 1.00 44.69 180 MET A O 1
ATOM 1426 N N . PRO A 1 181 ? 10.412 15.245 8.971 1.00 52.34 181 PRO A N 1
ATOM 1427 C CA . PRO A 1 181 ? 9.564 15.403 7.802 1.00 52.34 181 PRO A CA 1
ATOM 1428 C C . PRO A 1 181 ? 9.845 14.287 6.788 1.00 52.34 181 PRO A C 1
ATOM 1430 O O . PRO A 1 181 ? 10.987 14.052 6.394 1.00 52.34 181 PRO A O 1
ATOM 1433 N N . PHE A 1 182 ? 8.776 13.648 6.309 1.00 54.22 182 PHE A N 1
ATOM 1434 C CA . PHE A 1 182 ? 8.733 12.672 5.208 1.00 54.22 182 PHE A CA 1
ATOM 1435 C C . PHE A 1 182 ? 9.061 13.308 3.829 1.00 54.22 182 PHE A C 1
ATOM 1437 O O . PHE A 1 182 ? 8.628 12.866 2.771 1.00 54.22 182 PHE A O 1
ATOM 1444 N N . TYR A 1 183 ? 9.858 14.375 3.856 1.00 52.06 183 TYR A N 1
ATOM 1445 C CA . TYR A 1 183 ? 10.364 15.158 2.738 1.00 52.06 183 TYR A CA 1
ATOM 1446 C C . TYR A 1 183 ? 11.289 14.386 1.769 1.00 52.06 183 TYR A C 1
ATOM 1448 O O . TYR A 1 183 ? 11.322 14.760 0.599 1.00 52.06 183 TYR A O 1
ATOM 1456 N N . PRO A 1 184 ? 12.025 13.316 2.162 1.00 60.53 184 PRO A N 1
ATOM 1457 C CA . PRO A 1 184 ? 12.966 12.672 1.246 1.00 60.53 184 PRO A CA 1
ATOM 1458 C C . PRO A 1 184 ? 12.322 12.022 0.024 1.00 60.53 184 PRO A C 1
ATOM 1460 O O . PRO A 1 184 ? 12.922 12.081 -1.040 1.00 60.53 184 PRO A O 1
ATOM 1463 N N . GLU A 1 185 ? 11.133 11.420 0.136 1.00 62.97 185 GLU A N 1
ATOM 1464 C CA . GLU A 1 185 ? 10.625 10.548 -0.936 1.00 62.97 185 GLU A CA 1
ATOM 1465 C C . GLU A 1 185 ? 9.914 11.290 -2.054 1.00 62.97 185 GLU A C 1
ATOM 1467 O O . GLU A 1 185 ? 10.112 10.954 -3.219 1.00 62.97 185 GLU A O 1
ATOM 1472 N N . GLN A 1 186 ? 9.153 12.341 -1.744 1.00 66.81 186 GLN A N 1
ATOM 1473 C CA . GLN A 1 186 ? 8.646 13.207 -2.804 1.00 66.81 186 GLN A CA 1
ATOM 1474 C C . GLN A 1 186 ? 9.821 13.865 -3.540 1.00 66.81 186 GLN A C 1
ATOM 1476 O O . GLN A 1 186 ? 9.861 13.845 -4.766 1.00 66.81 186 GLN A O 1
ATOM 1481 N N . VAL A 1 187 ? 10.836 14.338 -2.806 1.00 66.00 187 VAL A N 1
ATOM 1482 C CA . VAL A 1 187 ? 12.075 14.869 -3.395 1.00 66.00 187 VAL A CA 1
ATOM 1483 C C . VAL A 1 187 ? 12.817 13.800 -4.205 1.00 66.00 187 VAL A C 1
ATOM 1485 O O . VAL A 1 187 ? 13.370 14.101 -5.260 1.00 66.00 187 VAL A O 1
ATOM 1488 N N . ASN A 1 188 ? 12.827 12.543 -3.759 1.00 69.12 188 ASN A N 1
ATOM 1489 C CA . ASN A 1 188 ? 13.447 11.428 -4.471 1.00 69.12 188 ASN A CA 1
ATOM 1490 C C . ASN A 1 188 ? 12.695 11.123 -5.772 1.00 69.12 188 ASN A C 1
ATOM 1492 O O . ASN A 1 188 ? 13.325 11.038 -6.821 1.00 69.12 188 ASN A O 1
ATOM 1496 N N . ALA A 1 189 ? 11.366 11.040 -5.732 1.00 73.50 189 ALA A N 1
ATOM 1497 C CA . ALA A 1 189 ? 10.532 10.826 -6.908 1.00 73.50 189 ALA A CA 1
ATOM 1498 C C . ALA A 1 189 ? 10.633 12.003 -7.898 1.00 73.50 189 ALA A C 1
ATOM 1500 O O . ALA A 1 189 ? 10.807 11.778 -9.096 1.00 73.50 189 ALA A O 1
ATOM 1501 N N . GLU A 1 190 ? 10.629 13.248 -7.409 1.00 76.62 190 GLU A N 1
ATOM 1502 C CA . GLU A 1 190 ? 10.883 14.461 -8.202 1.00 76.62 190 GLU A CA 1
ATOM 1503 C C . GLU A 1 190 ? 12.258 14.417 -8.862 1.00 76.62 190 GLU A C 1
ATOM 1505 O O . GLU A 1 190 ? 12.384 14.686 -10.057 1.00 76.62 190 GLU A O 1
ATOM 1510 N N . ARG A 1 191 ? 13.291 14.050 -8.100 1.00 74.69 191 ARG A N 1
ATOM 1511 C CA . ARG A 1 191 ? 14.664 13.936 -8.591 1.00 74.69 191 ARG A CA 1
ATOM 1512 C C . ARG A 1 191 ? 14.778 12.869 -9.669 1.00 74.69 191 ARG A C 1
ATOM 1514 O O . ARG A 1 191 ? 15.341 13.160 -10.715 1.00 74.69 191 ARG A O 1
ATOM 1521 N N . VAL A 1 192 ? 14.233 11.672 -9.456 1.00 72.19 192 VAL A N 1
ATOM 1522 C CA . VAL A 1 192 ? 14.297 10.587 -10.448 1.00 72.19 192 VAL A CA 1
ATOM 1523 C C . VAL A 1 192 ? 13.523 10.970 -11.715 1.00 72.19 192 VAL A C 1
ATOM 1525 O O . VAL A 1 192 ? 14.047 10.804 -12.815 1.00 72.19 192 VAL A O 1
ATOM 1528 N N . LEU A 1 193 ? 12.329 11.569 -11.596 1.00 75.31 193 L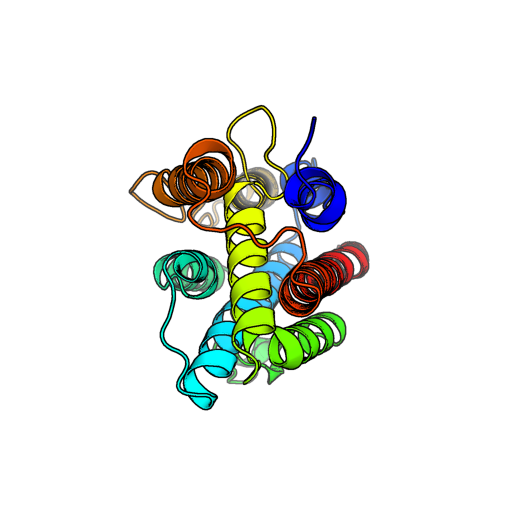EU A N 1
ATOM 1529 C CA . LEU A 1 193 ? 11.603 12.092 -12.761 1.00 75.31 193 LEU A CA 1
ATOM 1530 C C . LEU A 1 193 ? 12.395 13.181 -13.493 1.00 75.31 193 LEU A C 1
ATOM 1532 O O . LEU A 1 193 ? 12.399 13.205 -14.722 1.00 75.31 193 LEU A O 1
ATOM 1536 N N . ARG A 1 194 ? 13.076 14.070 -12.762 1.00 75.00 194 ARG A N 1
ATOM 1537 C CA . ARG A 1 194 ? 13.928 15.113 -13.346 1.00 75.00 194 ARG A CA 1
ATOM 1538 C C . ARG A 1 194 ? 15.114 14.517 -14.097 1.00 75.00 194 ARG A C 1
ATOM 1540 O O . ARG A 1 194 ? 15.345 14.898 -15.236 1.00 75.00 194 ARG A O 1
ATOM 1547 N N . GLN A 1 195 ? 15.815 13.550 -13.503 1.00 69.62 195 GLN A N 1
ATOM 1548 C CA . GLN A 1 195 ? 16.931 12.851 -14.150 1.00 69.62 195 GLN A CA 1
ATOM 1549 C C . GLN A 1 195 ? 16.489 12.188 -15.463 1.00 69.62 195 GLN A C 1
ATOM 1551 O O . GLN A 1 195 ? 17.182 12.303 -16.470 1.00 69.62 195 GLN A O 1
ATOM 1556 N N . MET A 1 196 ? 15.299 11.578 -15.490 1.00 69.00 196 MET A N 1
ATOM 1557 C CA . MET A 1 196 ? 14.731 11.015 -16.720 1.00 69.00 196 MET A CA 1
ATOM 1558 C C . MET A 1 196 ? 14.378 12.077 -17.771 1.00 69.00 196 MET A C 1
ATOM 1560 O O . MET A 1 196 ? 14.539 11.828 -18.962 1.00 69.00 196 MET A O 1
ATOM 1564 N N . LYS A 1 197 ? 13.865 13.240 -17.350 1.00 69.25 197 LYS A N 1
ATOM 1565 C CA . LYS A 1 197 ? 13.396 14.303 -18.256 1.00 69.25 197 LYS A CA 1
ATOM 1566 C C . LYS A 1 197 ? 14.516 15.156 -18.836 1.00 69.25 197 LYS A C 1
ATOM 1568 O O . LYS A 1 197 ? 14.459 15.503 -20.008 1.00 69.25 197 LYS A O 1
ATOM 1573 N N . GLU A 1 198 ? 15.465 15.554 -17.998 1.00 66.31 198 GLU A N 1
ATOM 1574 C CA . GLU A 1 198 ? 16.405 16.639 -18.302 1.00 66.31 198 GLU A CA 1
ATOM 1575 C C . GLU A 1 198 ? 17.806 16.124 -18.618 1.00 66.31 198 GLU A C 1
ATOM 1577 O O . GLU A 1 198 ? 18.509 16.727 -19.422 1.00 66.31 198 GLU A O 1
ATOM 1582 N N . LEU A 1 199 ? 18.219 15.012 -18.003 1.00 56.81 199 LEU A N 1
ATOM 1583 C CA . LEU A 1 199 ? 19.600 14.540 -18.108 1.00 56.81 199 LEU A CA 1
ATOM 1584 C C . LEU A 1 199 ? 19.785 13.436 -19.156 1.00 56.81 199 LEU A C 1
ATOM 1586 O O . LEU A 1 199 ? 20.921 13.073 -19.436 1.00 56.81 199 LEU A O 1
ATOM 1590 N N . HIS A 1 200 ? 18.704 12.888 -19.733 1.00 57.41 200 HIS A N 1
ATOM 1591 C CA . HIS A 1 200 ? 18.721 11.739 -20.662 1.00 57.41 200 HIS A CA 1
ATOM 1592 C C . HIS A 1 200 ? 19.517 10.509 -20.160 1.00 57.41 200 HIS A C 1
ATOM 1594 O O . HIS A 1 200 ? 19.719 9.554 -20.906 1.00 57.41 200 HIS A O 1
ATOM 1600 N N . GLU A 1 201 ? 19.918 10.486 -18.884 1.00 54.38 201 GLU A N 1
ATOM 1601 C CA . GLU A 1 201 ? 20.714 9.422 -18.252 1.00 54.38 201 GLU A CA 1
ATOM 1602 C C . GLU A 1 201 ? 19.968 8.077 -18.218 1.00 54.38 201 GLU A C 1
ATOM 1604 O O . GLU A 1 201 ? 20.576 7.025 -18.040 1.00 54.38 201 GLU A O 1
ATOM 1609 N N . PHE A 1 202 ? 18.645 8.111 -18.404 1.00 62.31 202 PHE A N 1
ATOM 1610 C CA . PHE A 1 202 ? 17.739 6.967 -18.369 1.00 62.31 202 PHE A CA 1
ATOM 1611 C C . PHE A 1 202 ? 16.765 7.006 -19.558 1.00 62.31 202 PHE A C 1
ATOM 1613 O O . PHE A 1 202 ? 15.552 7.149 -19.384 1.00 62.31 202 PHE A O 1
ATOM 1620 N N . ASP A 1 203 ? 17.269 6.880 -20.790 1.00 68.75 203 ASP A N 1
ATOM 1621 C CA . ASP A 1 203 ? 16.376 6.631 -21.928 1.00 68.75 203 ASP A CA 1
ATOM 1622 C C . ASP A 1 203 ? 15.863 5.181 -21.908 1.00 68.75 203 ASP A C 1
ATOM 1624 O O . ASP A 1 203 ? 16.461 4.257 -22.457 1.00 68.75 203 ASP A O 1
ATOM 1628 N N . VAL A 1 204 ? 14.729 4.986 -21.237 1.00 75.56 204 VAL A N 1
ATOM 1629 C CA . VAL A 1 204 ? 13.982 3.718 -21.206 1.00 75.56 204 VAL A CA 1
ATOM 1630 C C . VAL A 1 204 ? 12.828 3.706 -22.203 1.00 75.56 204 VAL A C 1
ATOM 1632 O O . VAL A 1 204 ? 12.044 2.762 -22.208 1.00 75.56 204 VAL A O 1
ATOM 1635 N N . SER A 1 205 ? 12.680 4.736 -23.046 1.00 74.00 205 SER A N 1
ATOM 1636 C CA . SER A 1 205 ? 11.479 4.948 -23.870 1.00 74.00 205 SER A CA 1
ATOM 1637 C C . SER A 1 205 ? 11.139 3.771 -24.794 1.00 74.00 205 SER A C 1
ATOM 1639 O O . SER A 1 205 ? 9.964 3.549 -25.089 1.00 74.00 205 SER A O 1
ATOM 1641 N N . HIS A 1 206 ? 12.132 2.957 -25.160 1.00 80.25 206 HIS A N 1
ATOM 1642 C CA . HIS A 1 206 ? 11.989 1.764 -25.999 1.00 80.25 206 HIS A CA 1
ATOM 1643 C C . HIS A 1 206 ? 12.141 0.434 -25.228 1.00 80.25 206 HIS A C 1
ATOM 1645 O O . HIS A 1 206 ? 12.030 -0.637 -25.820 1.00 80.25 206 HIS A O 1
ATOM 1651 N N . ASP A 1 207 ? 12.357 0.471 -23.909 1.00 88.69 207 ASP A N 1
ATOM 1652 C CA . ASP A 1 207 ? 12.632 -0.710 -23.082 1.00 88.69 207 ASP A CA 1
ATOM 1653 C C . ASP A 1 207 ? 11.327 -1.415 -22.663 1.00 88.69 207 ASP A C 1
ATOM 1655 O O . ASP A 1 207 ? 10.694 -1.099 -21.651 1.00 88.69 207 ASP A O 1
ATOM 1659 N N . ALA A 1 208 ? 10.882 -2.368 -23.485 1.00 92.94 208 ALA A N 1
ATOM 1660 C CA . ALA A 1 208 ? 9.632 -3.097 -23.264 1.00 92.94 208 ALA A CA 1
ATOM 1661 C C . ALA A 1 208 ? 9.615 -3.883 -21.942 1.00 92.94 208 ALA A C 1
ATOM 1663 O O . ALA A 1 208 ? 8.577 -3.939 -21.279 1.00 92.94 208 ALA A O 1
ATOM 1664 N N . ASP A 1 209 ? 10.751 -4.457 -21.540 1.00 94.06 209 ASP A N 1
ATOM 1665 C CA . ASP A 1 209 ? 10.869 -5.213 -20.293 1.00 94.06 209 ASP A CA 1
ATOM 1666 C C . ASP A 1 209 ? 10.771 -4.291 -19.076 1.00 94.06 209 ASP A C 1
ATOM 1668 O O . ASP A 1 209 ? 10.074 -4.616 -18.110 1.00 94.06 209 ASP A O 1
ATOM 1672 N N . TRP A 1 210 ? 11.394 -3.115 -19.135 1.00 93.12 210 TRP A N 1
ATOM 1673 C CA . TRP A 1 210 ? 11.259 -2.097 -18.097 1.00 93.12 210 TRP A CA 1
ATOM 1674 C C . TRP A 1 210 ? 9.802 -1.655 -17.928 1.00 93.12 210 TRP A C 1
ATOM 1676 O O . TRP A 1 210 ? 9.262 -1.709 -16.820 1.00 93.12 210 TRP A O 1
ATOM 1686 N N . PHE A 1 211 ? 9.117 -1.311 -19.024 1.00 94.00 211 PHE A N 1
ATOM 1687 C CA . PHE A 1 211 ? 7.707 -0.901 -18.971 1.00 94.00 211 PHE A CA 1
ATOM 1688 C C . PHE A 1 211 ? 6.784 -2.027 -18.502 1.00 94.00 211 PHE A C 1
ATOM 1690 O O . PHE A 1 211 ? 5.821 -1.771 -17.776 1.00 94.00 211 PHE A O 1
ATOM 1697 N N . PHE A 1 212 ? 7.070 -3.274 -18.885 1.00 95.19 212 PHE A N 1
ATOM 1698 C CA . PHE A 1 212 ? 6.348 -4.437 -18.377 1.00 95.19 212 PHE A CA 1
ATOM 1699 C C . PHE A 1 212 ? 6.503 -4.561 -16.858 1.00 95.19 212 PHE A C 1
ATOM 1701 O O . PHE A 1 212 ? 5.506 -4.701 -16.151 1.00 95.19 212 PHE A O 1
ATOM 1708 N N . GLY A 1 213 ? 7.735 -4.469 -16.349 1.00 94.62 213 GLY A N 1
ATOM 1709 C CA . GLY A 1 213 ? 8.019 -4.530 -14.916 1.00 94.62 213 GLY A CA 1
ATOM 1710 C C . GLY A 1 213 ? 7.336 -3.418 -14.122 1.00 94.62 213 GLY A C 1
ATOM 1711 O O . GLY A 1 213 ? 6.716 -3.696 -13.095 1.00 94.62 213 GLY A O 1
ATOM 1712 N N . ALA A 1 214 ? 7.394 -2.186 -14.633 1.00 93.62 214 ALA A N 1
ATOM 1713 C CA . ALA A 1 214 ? 6.769 -1.011 -14.032 1.00 93.62 214 ALA A CA 1
ATOM 1714 C C . ALA A 1 214 ? 5.245 -1.156 -13.915 1.00 93.62 214 ALA A C 1
ATOM 1716 O O . ALA A 1 214 ? 4.699 -1.058 -12.816 1.00 93.62 214 ALA A O 1
ATOM 1717 N N . LYS A 1 215 ? 4.558 -1.452 -15.027 1.00 95.88 215 LYS A N 1
ATOM 1718 C CA . LYS A 1 215 ? 3.091 -1.579 -15.046 1.00 95.88 215 LYS A CA 1
ATOM 1719 C C . LYS A 1 215 ? 2.607 -2.718 -14.157 1.00 95.88 215 LYS A C 1
ATOM 1721 O O . LYS A 1 215 ? 1.749 -2.510 -13.315 1.00 95.88 215 LYS A O 1
ATOM 1726 N N . GLN A 1 216 ? 3.239 -3.885 -14.252 1.00 96.69 216 GLN A N 1
ATOM 1727 C CA . GLN A 1 216 ? 2.850 -5.045 -13.450 1.00 96.69 216 GLN A CA 1
ATOM 1728 C C . GLN A 1 216 ? 3.090 -4.852 -11.941 1.00 96.69 216 GLN A C 1
ATOM 1730 O O . GLN A 1 216 ? 2.388 -5.448 -11.126 1.00 96.69 216 GLN A O 1
ATOM 1735 N N . ALA A 1 217 ? 4.067 -4.032 -11.536 1.00 94.56 217 ALA A N 1
ATOM 1736 C CA . ALA A 1 217 ? 4.237 -3.667 -10.128 1.00 94.56 217 ALA A CA 1
ATOM 1737 C C . ALA A 1 217 ? 3.113 -2.742 -9.628 1.00 94.56 217 ALA A C 1
ATOM 1739 O O . ALA A 1 217 ? 2.633 -2.914 -8.507 1.00 94.56 217 ALA A O 1
ATOM 1740 N N . LEU A 1 218 ? 2.658 -1.801 -10.460 1.00 94.81 218 LEU A N 1
ATOM 1741 C CA . LEU A 1 218 ? 1.520 -0.934 -10.140 1.00 94.81 218 LEU A CA 1
ATOM 1742 C C . LEU A 1 218 ? 0.189 -1.697 -10.149 1.00 94.81 218 LEU A C 1
ATOM 1744 O O . LEU A 1 218 ? -0.628 -1.477 -9.256 1.00 94.81 218 LEU A O 1
ATOM 1748 N N . ASP A 1 219 ? 0.006 -2.644 -11.072 1.00 96.75 219 ASP A N 1
ATOM 1749 C CA . ASP A 1 219 ? -1.132 -3.572 -11.080 1.00 96.75 219 ASP A CA 1
ATOM 1750 C C . ASP A 1 219 ? -1.193 -4.366 -9.765 1.00 96.75 219 ASP A C 1
ATOM 1752 O O . ASP A 1 219 ? -2.255 -4.512 -9.161 1.00 96.75 219 ASP A O 1
ATOM 1756 N N . ALA A 1 220 ? -0.043 -4.838 -9.271 1.00 95.88 220 ALA A N 1
ATOM 1757 C CA . ALA A 1 220 ? 0.029 -5.561 -8.005 1.00 95.88 220 ALA A CA 1
ATOM 1758 C C . ALA A 1 220 ? -0.392 -4.691 -6.812 1.00 95.88 220 ALA A C 1
ATOM 1760 O O . ALA A 1 220 ? -1.175 -5.131 -5.966 1.00 95.88 220 ALA A O 1
ATOM 1761 N N . LEU A 1 221 ? 0.078 -3.441 -6.754 1.00 94.12 221 LEU A N 1
ATOM 1762 C CA . LEU A 1 221 ? -0.372 -2.492 -5.734 1.00 94.12 221 LEU A CA 1
ATOM 1763 C C . LEU A 1 221 ? -1.868 -2.193 -5.858 1.00 94.12 221 LEU A C 1
ATOM 1765 O O . LEU A 1 221 ? -2.555 -2.095 -4.844 1.00 94.12 221 LEU A O 1
ATOM 1769 N N . TRP A 1 222 ? -2.389 -2.077 -7.079 1.00 95.12 222 TRP A N 1
ATOM 1770 C CA . TRP A 1 222 ? -3.818 -1.886 -7.302 1.00 95.12 222 TRP A CA 1
ATOM 1771 C C . TRP A 1 222 ? -4.633 -3.047 -6.732 1.00 95.12 222 TRP A C 1
ATOM 1773 O O . TRP A 1 222 ? -5.586 -2.812 -5.993 1.00 95.12 222 TRP A O 1
ATOM 1783 N N . VAL A 1 223 ? -4.227 -4.296 -6.990 1.00 96.75 223 VAL A N 1
ATOM 1784 C CA . VAL A 1 223 ? -4.887 -5.479 -6.412 1.00 96.75 223 VAL A CA 1
ATOM 1785 C C . VAL A 1 223 ? -4.869 -5.436 -4.885 1.00 96.75 223 VAL A C 1
ATOM 1787 O O . VAL A 1 223 ? -5.889 -5.730 -4.258 1.00 96.75 223 VAL A O 1
ATOM 1790 N N . PHE A 1 224 ? -3.741 -5.054 -4.284 1.00 95.94 224 PHE A N 1
ATOM 1791 C CA . PHE A 1 224 ? -3.624 -4.915 -2.834 1.00 95.94 224 PHE A CA 1
ATOM 1792 C C . PHE A 1 224 ? -4.648 -3.915 -2.271 1.00 95.94 224 PHE A C 1
ATOM 1794 O O . PHE A 1 224 ? -5.446 -4.271 -1.398 1.00 95.94 224 PHE A O 1
ATOM 1801 N N . TRP A 1 225 ? -4.674 -2.690 -2.803 1.00 94.69 225 TRP A N 1
ATOM 1802 C CA . TRP A 1 225 ? -5.584 -1.641 -2.331 1.00 94.69 225 TRP A CA 1
ATOM 1803 C C . TRP A 1 225 ? -7.047 -1.969 -2.609 1.00 94.69 225 TRP A C 1
ATOM 1805 O O . TRP A 1 225 ? -7.899 -1.763 -1.749 1.00 94.69 225 TRP A O 1
ATOM 1815 N N . PHE A 1 226 ? -7.340 -2.559 -3.764 1.00 94.38 226 PHE A N 1
ATOM 1816 C CA . PHE A 1 226 ? -8.682 -3.010 -4.109 1.00 94.38 226 PHE A CA 1
ATOM 1817 C C . PHE A 1 226 ? -9.180 -4.135 -3.190 1.00 94.38 226 PHE A C 1
ATOM 1819 O O . PHE A 1 226 ? -10.367 -4.212 -2.875 1.00 94.38 226 PHE A O 1
ATOM 1826 N N . GLY A 1 227 ? -8.281 -5.002 -2.718 1.00 94.94 227 GLY A N 1
ATOM 1827 C CA . GLY A 1 227 ? -8.604 -6.008 -1.708 1.00 94.94 227 GLY A CA 1
ATOM 1828 C C . GLY A 1 227 ? -9.047 -5.388 -0.384 1.00 94.94 227 GLY A C 1
ATOM 1829 O O . GLY A 1 227 ? -10.068 -5.795 0.173 1.00 94.94 227 GLY A O 1
ATOM 1830 N N . LEU A 1 228 ? -8.318 -4.374 0.089 1.00 94.62 228 LEU A N 1
ATOM 1831 C CA . LEU A 1 228 ? -8.708 -3.594 1.267 1.00 94.62 228 LEU A CA 1
ATOM 1832 C C . LEU A 1 228 ? -10.041 -2.865 1.044 1.00 94.62 228 LEU A C 1
ATOM 1834 O O . LEU A 1 228 ? -10.911 -2.892 1.916 1.00 94.62 228 LEU A O 1
ATOM 1838 N N . ASP A 1 229 ? -10.232 -2.289 -0.145 1.00 94.62 229 ASP A N 1
ATOM 1839 C CA . ASP A 1 229 ? -11.458 -1.590 -0.532 1.00 94.62 229 ASP A CA 1
ATOM 1840 C C . ASP A 1 229 ? -12.706 -2.463 -0.407 1.00 94.62 229 ASP A C 1
ATOM 1842 O O . ASP A 1 229 ? -13.685 -2.081 0.233 1.00 94.62 229 ASP A O 1
ATOM 1846 N N . LYS A 1 230 ? -12.639 -3.686 -0.935 1.00 93.31 230 LYS A N 1
ATOM 1847 C CA . LYS A 1 230 ? -13.740 -4.653 -0.859 1.00 93.31 230 LYS A CA 1
ATOM 1848 C C . LYS A 1 230 ? -14.096 -5.042 0.569 1.00 93.31 230 LYS A C 1
ATOM 1850 O O . LYS A 1 230 ? -15.271 -5.218 0.885 1.00 93.31 230 LYS A O 1
ATOM 1855 N N . ARG A 1 231 ? -13.088 -5.213 1.427 1.00 89.69 231 ARG A N 1
ATOM 1856 C CA . ARG A 1 231 ? -13.281 -5.718 2.792 1.00 89.69 231 ARG A CA 1
ATOM 1857 C C . ARG A 1 231 ? -13.695 -4.639 3.781 1.00 89.69 231 ARG A C 1
ATOM 1859 O O . ARG A 1 231 ? -14.241 -4.972 4.831 1.00 89.69 231 ARG A O 1
ATOM 1866 N N . LYS A 1 232 ? -13.505 -3.355 3.465 1.00 87.06 232 LYS A N 1
ATOM 1867 C CA . LYS A 1 232 ? -13.849 -2.268 4.396 1.00 87.06 232 LYS A CA 1
ATOM 1868 C C . LYS A 1 232 ? -15.319 -2.312 4.834 1.00 87.06 232 LYS A C 1
ATOM 1870 O O . LYS A 1 232 ? -15.604 -2.086 6.005 1.00 87.06 232 LYS A O 1
ATOM 1875 N N . PHE A 1 233 ? -16.231 -2.689 3.934 1.00 79.19 233 PHE A N 1
ATOM 1876 C CA . PHE A 1 233 ? -17.667 -2.802 4.221 1.00 79.19 233 PHE A CA 1
ATOM 1877 C C . PHE A 1 233 ? -18.048 -4.075 4.981 1.00 79.19 233 PHE A C 1
ATOM 1879 O O . PHE A 1 233 ? -19.079 -4.104 5.639 1.00 79.19 233 PHE A O 1
ATOM 1886 N N . THR A 1 234 ? -17.219 -5.120 4.927 1.00 82.69 234 THR A N 1
ATOM 1887 C CA . THR A 1 234 ? -17.447 -6.360 5.689 1.00 82.69 234 THR A CA 1
ATOM 1888 C C . THR A 1 234 ? -16.916 -6.280 7.123 1.00 82.69 234 THR A C 1
ATOM 1890 O O . THR A 1 234 ? -17.096 -7.215 7.894 1.00 82.69 234 THR A O 1
ATOM 1893 N N . LEU A 1 235 ? -16.220 -5.189 7.459 1.00 74.56 235 LEU A N 1
ATOM 1894 C CA . LEU A 1 235 ? -15.540 -4.949 8.737 1.00 74.56 235 LEU A CA 1
ATOM 1895 C C . LEU A 1 235 ? -16.117 -3.738 9.501 1.00 74.56 235 LEU A C 1
ATOM 1897 O O . LEU A 1 235 ? -15.496 -3.272 10.463 1.00 74.56 235 LEU A O 1
ATOM 1901 N N . ALA A 1 236 ? -17.234 -3.183 9.018 1.00 57.59 236 ALA A N 1
ATOM 1902 C CA . ALA A 1 236 ? -17.908 -2.025 9.604 1.00 57.59 236 ALA A CA 1
ATOM 1903 C C . ALA A 1 236 ? -18.631 -2.393 10.906 1.00 57.59 236 ALA A C 1
ATOM 1905 O O . ALA A 1 236 ? -19.317 -3.439 10.922 1.00 57.59 236 ALA A O 1
#

pLDDT: mean 80.69, std 14.16, range [41.31, 97.06]

Secondary structure (DSSP, 8-state):
---HHHHHTTT-HHHH--HHHHHHHH-TT---HHHHHHHHHHHHHHHHHHHHHHHTTTPPPPGGGTTTT-HHHHHHHHHHHHHS---HHHHHTTPPTT-GGG--HHHHHHHHHHHHHTT-SSHHHHHHHHHHHHHHHHHTT-SSSS--HHHHHHHHHHHHIIIIIGGGTPPPPPS-S-SS--HHHHHHHHHHHHHHHHS-TT--TT-HHHHHHHHHHHHHHHHHHHHHHHHHGGG-

Foldseek 3Di:
DDAPCVVQQCPQCQQAHFLLLVCLLDPQLFADLLLLVLCLQLLQQQLLLLVVLCVVLVHDDDPLRCVSPPPLLNVLSVQLVVLRPDPCCPNVVPDDRNDPVSHDPLSVVLSVLCSCQCSPPPVLSNLLLSLSSLLLQQRRVNDDDRDHSLNSNLSSQVSCCVNPPVVVVGDGRPSDSDPDDPPPSNVVNVVVVCCVVPVVPDPCSPVPSSSNSNNSNSVSSSSSSVVSVVCSVVRD